Protein AF-A0A8N1S721-F1 (afdb_monomer_lite)

Foldseek 3Di:
DPQQPDDCVVDPDLLAVLQVSLCSVLVAAADADQDPVVVVLLVQQDDAWDDDDLDPDDDFQDPVDPPHDPVDDGDDDDDDDDPLVLLVLLQAWWFGFDKDKDPDCVVPDLLPQDSPDQKWKKWFFKKAQDPVCCVLCVRPAPQWDQAAPPPGPHTDGDRDSHIDHRHIDISVQVNVCVVSPIDTPDTDIMIMGGIDSSSNVVSVSLVVQLVVDPDPVSVVSSSVSSQSNVQQLADDQQPDKDKDKFQAQDDCNHPVVLCPDLQWDDKDAPDPRIIITIGGDQFGWSQGHNIDDWGHAPDRDDPDDDDDHPGGGHRHDDDDDYDDDDQTWTWGWGQDSVPRDTDPDTDTDHDDDDDDDDDDD

Radius of gyration: 24.8 Å; chains: 1; bounding box: 84×54×67 Å

InterPro domains:
  IPR004868 DNA-directed DNA polymerase, family B, mitochondria/virus [PF03175] (76-240)
  IPR043502 DNA/RNA polymerase superfamily [SSF56672] (21-324)

pLDDT: mean 76.93, std 21.41, range [24.16, 97.88]

Organism: NCBI:txid144034

Sequence (361 aa):
MESYNLDPAHYFILPGYTWDAMLKYTNVRFDLLTDIDMVMFVERGIRGGLSQCSNKYARVNNQYESSYDSSQPSSYLMYYDVNNLYGWAMCEPLPYAEFRWVENVEGFDIMSVPSDSDIGYILEVDLEYPRHLHDDHADLPFCPTRERPPGNRNKKLLATLYDKSRYVTYYRNLQQCVRHGLRVTKIYRALQFAQSPWLRAYIELNTERRTRASNEFERNLYKLMNNAVFGKTMENVRNYVDVRLVTRWDGRYGAEALIAKPNFHSRSVFDENLMAIELRKLEVQFNKPIYWHSPRVFAQHIDNRHHIIVAFVLSRVRTHLNDIGLPQVVIIAHYDSTTRKISSRGLMKPLDESPLLDTHR

Secondary structure (DSSP, 8-state):
-TTTT--GGG-SSHHHHHHHHHHHHH---------HHHHHHHHHH--------S-S------TTSTT--TTS----------TTHHHHHHTS-EEEEEEEE-S--TT--GGGS-TT-SEEEEEEEEEE--GGGTTTTTTS-SS-EEEPPTT-SS-EEE--SS-EEEEEEEHHHHHHHHHTT-EEEEEEEEEEEEEE-TTHHHHHHHHHHHHH--SHHHHHHHHHHHHHHHHHHT--GGG-EEEEEES-SSSTTSHHHHHTSTTEEEEEEEETTEEEEEEE-SS-B--S--------------SSS--------PPP---------PPPEEE--EEETTTTEEES---EEE-PPPP------

Structure (mmCIF, N/CA/C/O backbone):
data_AF-A0A8N1S721-F1
#
_entry.id   AF-A0A8N1S721-F1
#
loop_
_atom_site.group_PDB
_atom_site.id
_atom_site.type_symbol
_atom_site.label_atom_id
_atom_site.label_alt_id
_atom_site.label_comp_id
_atom_site.label_asym_id
_atom_site.label_entity_id
_atom_site.label_seq_id
_atom_site.pdbx_PDB_ins_code
_atom_site.Cartn_x
_atom_site.Cartn_y
_atom_site.Cartn_z
_atom_site.occupancy
_atom_site.B_iso_or_equiv
_atom_site.auth_seq_id
_atom_site.auth_comp_id
_atom_site.auth_asym_id
_atom_site.auth_atom_id
_atom_site.pdbx_PDB_model_num
ATOM 1 N N . MET A 1 1 ? -15.510 23.794 7.266 1.00 50.00 1 MET A N 1
ATOM 2 C CA . MET A 1 1 ? -16.755 23.026 7.500 1.00 50.00 1 MET A CA 1
ATOM 3 C C . MET A 1 1 ? -17.581 22.884 6.223 1.00 50.00 1 MET A C 1
ATOM 5 O O . MET A 1 1 ? -18.068 21.795 5.966 1.00 50.00 1 MET A O 1
ATOM 9 N N . GLU A 1 2 ? -17.657 23.908 5.367 1.00 63.00 2 GLU A N 1
ATOM 10 C CA . GLU A 1 2 ? -18.413 23.851 4.096 1.00 63.00 2 GLU A CA 1
ATOM 11 C C . GLU A 1 2 ? -17.847 22.874 3.053 1.00 63.00 2 GLU A C 1
ATOM 13 O O . GLU A 1 2 ? -18.557 22.399 2.174 1.00 63.00 2 GLU A O 1
ATOM 18 N N . SER A 1 3 ? -16.563 22.530 3.145 1.00 71.25 3 SER A N 1
ATOM 19 C CA . SER A 1 3 ? -15.868 21.840 2.062 1.00 71.25 3 SER A CA 1
ATOM 20 C C . SER A 1 3 ? -16.394 20.411 1.800 1.00 71.25 3 SER A C 1
ATOM 22 O O . SER A 1 3 ? -16.387 19.963 0.659 1.00 71.25 3 SER A O 1
ATOM 24 N N . TYR A 1 4 ? -16.864 19.656 2.794 1.00 80.50 4 TYR A N 1
ATOM 25 C CA . TYR A 1 4 ? -17.290 18.255 2.574 1.00 80.50 4 TYR A CA 1
ATOM 26 C C . TYR A 1 4 ? -18.687 17.938 3.114 1.00 80.50 4 TYR A C 1
ATOM 28 O O . TYR A 1 4 ? -19.117 16.786 3.072 1.00 80.50 4 TYR A O 1
ATOM 36 N N . ASN A 1 5 ? -19.412 18.949 3.609 1.00 83.31 5 ASN A N 1
ATOM 37 C CA . ASN A 1 5 ? -20.725 18.787 4.239 1.00 83.31 5 ASN A CA 1
ATOM 38 C C . ASN A 1 5 ? -20.731 17.715 5.347 1.00 83.31 5 ASN A C 1
ATOM 40 O O . ASN A 1 5 ? -21.692 16.956 5.474 1.00 83.31 5 ASN A O 1
ATOM 44 N N . LEU A 1 6 ? -19.636 17.613 6.100 1.00 86.69 6 LEU A N 1
ATOM 45 C CA . LEU A 1 6 ? -19.483 16.763 7.278 1.00 86.69 6 LEU A CA 1
ATOM 46 C C . LEU A 1 6 ? -18.962 17.640 8.411 1.00 86.69 6 LEU A C 1
ATOM 48 O O . LEU A 1 6 ? -18.075 18.465 8.178 1.00 86.69 6 LEU A O 1
ATOM 52 N N . ASP A 1 7 ? -19.499 17.459 9.614 1.00 85.94 7 ASP A N 1
ATOM 53 C CA . ASP A 1 7 ? -19.006 18.158 10.797 1.00 85.94 7 ASP A CA 1
ATOM 54 C C . ASP A 1 7 ? -17.774 17.421 11.359 1.00 85.94 7 ASP A C 1
ATOM 56 O O . ASP A 1 7 ? -17.899 16.275 11.804 1.00 85.94 7 ASP A O 1
ATOM 60 N N . PRO A 1 8 ? -16.576 18.045 11.346 1.00 85.06 8 PRO A N 1
ATOM 61 C CA . PRO A 1 8 ? -15.367 17.447 11.901 1.00 85.06 8 PRO A CA 1
ATOM 62 C C . PRO A 1 8 ? -15.468 17.109 13.395 1.00 85.06 8 PRO A C 1
ATOM 64 O O . PRO A 1 8 ? -14.719 16.249 13.849 1.00 85.06 8 PRO A O 1
ATOM 67 N N . ALA A 1 9 ? -16.375 17.736 14.158 1.00 87.25 9 ALA A N 1
ATOM 68 C CA . ALA A 1 9 ? -16.545 17.482 15.592 1.00 87.25 9 ALA A CA 1
ATOM 69 C C . ALA A 1 9 ? -17.038 16.058 15.909 1.00 87.25 9 ALA A C 1
ATOM 71 O O . ALA A 1 9 ? -16.858 15.579 17.028 1.00 87.25 9 ALA A O 1
ATOM 72 N N . HIS A 1 10 ? -17.604 15.351 14.925 1.00 86.00 10 HIS A N 1
ATOM 73 C CA . HIS A 1 10 ? -17.989 13.944 15.064 1.00 86.00 10 HIS A CA 1
ATOM 74 C C . HIS A 1 10 ? -16.825 12.959 14.895 1.00 86.00 10 HIS A C 1
ATOM 76 O O . HIS A 1 10 ? -17.030 11.753 15.000 1.00 86.00 10 HIS A O 1
ATOM 82 N N . TYR A 1 11 ? -15.609 13.443 14.639 1.00 86.00 11 TYR A N 1
ATOM 83 C CA . TYR A 1 11 ? -14.462 12.595 14.347 1.00 86.00 11 TYR A CA 1
ATOM 84 C C . TYR A 1 11 ? -13.336 12.852 15.337 1.00 86.00 11 TYR A C 1
ATOM 86 O O . TYR A 1 11 ? -12.875 13.975 15.513 1.00 86.00 11 TYR A O 1
ATOM 94 N N . PHE A 1 12 ? -12.814 11.776 15.925 1.00 83.62 12 PHE A N 1
ATOM 95 C CA . PHE A 1 12 ? -11.663 11.859 16.827 1.00 83.62 12 PHE A CA 1
ATOM 96 C C . PHE A 1 12 ? -10.386 12.334 16.121 1.00 83.62 12 PHE A C 1
ATOM 98 O O . PHE A 1 12 ? -9.470 12.841 16.763 1.00 83.62 12 PHE A O 1
ATOM 105 N N . ILE A 1 13 ? -10.297 12.122 14.804 1.00 85.31 13 ILE A N 1
ATOM 106 C CA . ILE A 1 13 ? -9.083 12.307 14.010 1.00 85.31 13 ILE A CA 1
ATOM 107 C C . ILE A 1 13 ? -9.399 12.546 12.525 1.00 85.31 13 ILE A C 1
ATOM 109 O O . ILE A 1 13 ? -10.453 12.168 12.010 1.00 85.31 13 ILE A O 1
ATOM 113 N N . LEU A 1 14 ? -8.400 13.041 11.793 1.00 86.62 14 LEU A N 1
ATOM 114 C CA . LEU A 1 14 ? -8.500 13.294 10.355 1.00 86.62 14 LEU A CA 1
ATOM 115 C C . LEU A 1 14 ? -8.719 12.039 9.475 1.00 86.62 14 LEU A C 1
ATOM 117 O O . LEU A 1 14 ? -9.493 12.143 8.527 1.00 86.62 14 LEU A O 1
ATOM 121 N N . PRO A 1 15 ? -8.091 10.866 9.727 1.00 87.25 15 PRO A N 1
ATOM 122 C CA . PRO A 1 15 ? -8.315 9.670 8.910 1.00 87.25 15 PRO A CA 1
ATOM 123 C C . PRO A 1 15 ? -9.757 9.154 8.878 1.00 87.25 15 PRO A C 1
ATOM 125 O O . PRO A 1 15 ? -10.187 8.684 7.831 1.00 87.25 15 PRO A O 1
ATOM 128 N N . GLY A 1 16 ? -10.498 9.237 9.988 1.00 85.38 16 GLY A N 1
ATOM 129 C CA . GLY A 1 16 ? -11.927 8.904 9.997 1.00 85.38 16 GLY A CA 1
ATOM 130 C C . GLY A 1 16 ? -12.720 9.910 9.166 1.00 85.38 16 GLY A C 1
ATOM 131 O O . GLY A 1 16 ? -13.399 9.540 8.219 1.00 85.38 16 GLY A O 1
ATOM 132 N N . TYR A 1 17 ? -12.506 11.202 9.425 1.00 88.75 17 TYR A N 1
ATOM 133 C CA . TYR A 1 17 ? -13.177 12.281 8.698 1.00 88.75 17 TYR A CA 1
ATOM 134 C C . TYR A 1 17 ? -12.969 12.221 7.175 1.00 88.75 17 TYR A C 1
ATOM 136 O O . TYR A 1 17 ? -13.918 12.345 6.406 1.00 88.75 17 TYR A O 1
ATOM 144 N N . THR A 1 18 ? -11.727 12.028 6.715 1.00 89.81 18 THR A N 1
ATOM 145 C CA . THR A 1 18 ? -11.416 11.975 5.273 1.00 89.81 18 THR A CA 1
ATOM 146 C C . THR A 1 18 ? -11.985 10.727 4.601 1.00 89.81 18 THR A C 1
ATOM 148 O O . THR A 1 18 ? -12.314 10.773 3.420 1.00 89.81 18 THR A O 1
ATOM 151 N N . TRP A 1 19 ? -12.101 9.615 5.332 1.00 88.12 19 TRP A N 1
ATOM 152 C CA . TRP A 1 19 ? -12.676 8.380 4.812 1.00 88.12 19 TRP A CA 1
ATOM 153 C C . TRP A 1 19 ? -14.168 8.560 4.522 1.00 88.12 19 TRP A C 1
ATOM 155 O O . TRP A 1 19 ? -14.619 8.287 3.411 1.00 88.12 19 TRP A O 1
ATOM 165 N N . ASP A 1 20 ? -14.902 9.125 5.475 1.00 88.56 20 ASP A N 1
ATOM 166 C CA . ASP A 1 20 ? -16.332 9.406 5.351 1.00 88.56 20 ASP A CA 1
ATOM 167 C C . ASP A 1 20 ? -16.597 10.493 4.303 1.00 88.56 20 ASP A C 1
ATOM 169 O O . ASP A 1 20 ? -17.520 10.375 3.495 1.00 88.56 20 ASP A O 1
ATOM 173 N N . ALA A 1 21 ? -15.745 11.524 4.250 1.00 91.06 21 ALA A N 1
ATOM 174 C CA . ALA A 1 21 ? -15.796 12.551 3.211 1.00 91.06 21 ALA A CA 1
ATOM 175 C C . ALA A 1 21 ? -15.603 11.949 1.813 1.00 91.06 21 ALA A C 1
ATOM 177 O O . ALA A 1 21 ? -16.335 12.298 0.887 1.00 91.06 21 ALA A O 1
ATOM 178 N N . MET A 1 22 ? -14.647 11.028 1.669 1.00 90.81 22 MET A N 1
ATOM 179 C CA . MET A 1 22 ? -14.381 10.321 0.420 1.00 90.81 22 MET A CA 1
ATOM 180 C C . MET A 1 22 ? -15.564 9.444 0.009 1.00 90.81 22 MET A C 1
ATOM 182 O O . MET A 1 22 ? -16.008 9.532 -1.136 1.00 90.81 22 MET A O 1
ATOM 186 N N . LEU A 1 23 ? -16.120 8.656 0.931 1.00 88.25 23 LEU A N 1
ATOM 187 C CA . LEU A 1 23 ? -17.286 7.811 0.663 1.00 88.25 23 LEU A CA 1
ATOM 188 C C . LEU A 1 23 ? -18.503 8.638 0.247 1.00 88.25 23 LEU A C 1
ATOM 190 O O . LEU A 1 23 ? -19.143 8.330 -0.755 1.00 88.25 23 LEU A O 1
ATOM 194 N N . LYS A 1 24 ? -18.786 9.728 0.969 1.00 90.31 24 LYS A N 1
ATOM 195 C CA . LYS A 1 24 ? -19.889 10.644 0.654 1.00 90.31 24 LYS A CA 1
ATOM 196 C C . LYS A 1 24 ? -19.713 11.322 -0.705 1.00 90.31 24 LYS A C 1
ATOM 198 O O . LYS A 1 24 ? -20.691 11.539 -1.413 1.00 90.31 24 LYS A O 1
ATOM 203 N N . TYR A 1 25 ? -18.484 11.693 -1.055 1.00 91.12 25 TYR A N 1
ATOM 204 C CA . TYR A 1 25 ? -18.200 12.384 -2.309 1.00 91.12 25 TYR A CA 1
ATOM 205 C C . TYR A 1 25 ? -18.258 11.445 -3.520 1.00 91.12 25 TYR A C 1
ATOM 207 O O . TYR A 1 25 ? -18.823 11.797 -4.551 1.00 91.12 25 TYR A O 1
ATOM 215 N N . THR A 1 26 ? -17.682 10.250 -3.393 1.00 88.94 26 THR A N 1
ATOM 216 C CA . THR A 1 26 ? -17.570 9.281 -4.495 1.00 88.94 26 THR A CA 1
ATOM 217 C C . THR A 1 26 ? -18.807 8.398 -4.645 1.00 88.94 26 THR A C 1
ATOM 219 O O . THR A 1 26 ? -19.033 7.859 -5.724 1.00 88.94 26 THR A O 1
ATOM 222 N N . ASN A 1 27 ? -19.606 8.237 -3.582 1.00 88.94 27 ASN A N 1
ATOM 223 C CA . ASN A 1 27 ? -20.721 7.285 -3.491 1.00 88.94 27 ASN A CA 1
ATOM 224 C C . ASN A 1 27 ? -20.332 5.838 -3.843 1.00 88.94 27 ASN A C 1
ATOM 226 O O . ASN A 1 27 ? -21.188 5.029 -4.211 1.00 88.94 27 ASN A O 1
ATOM 230 N N . VAL A 1 28 ? -19.043 5.505 -3.730 1.00 85.00 28 VAL A N 1
ATOM 231 C CA . VAL A 1 28 ? -18.547 4.159 -4.003 1.00 85.00 28 VAL A CA 1
ATOM 232 C C . VAL A 1 28 ? -19.125 3.175 -2.987 1.00 85.00 28 VAL A C 1
ATOM 234 O O . VAL A 1 28 ? -19.240 3.470 -1.794 1.00 85.00 28 VAL A O 1
ATOM 237 N N . ARG A 1 29 ? -19.489 1.985 -3.466 1.00 84.81 29 ARG A N 1
ATOM 238 C CA . ARG A 1 29 ? -19.890 0.854 -2.627 1.00 84.81 29 ARG A CA 1
ATOM 239 C C . ARG A 1 29 ? -18.820 -0.218 -2.705 1.00 84.81 29 ARG A C 1
ATOM 241 O O . ARG A 1 29 ? -18.272 -0.473 -3.772 1.00 84.81 29 ARG A O 1
ATOM 248 N N . PHE A 1 30 ? -18.521 -0.801 -1.556 1.00 82.50 30 PHE A N 1
ATOM 249 C CA . PHE A 1 30 ? -17.397 -1.699 -1.370 1.00 82.50 30 PHE A CA 1
ATOM 250 C C . PHE A 1 30 ? -17.876 -3.081 -0.953 1.00 82.50 30 PHE A C 1
ATOM 252 O O . PHE A 1 30 ? -18.599 -3.192 0.040 1.00 82.50 30 PHE A O 1
ATOM 259 N N . ASP A 1 31 ? -17.392 -4.110 -1.644 1.00 82.56 31 ASP A N 1
ATOM 260 C CA . ASP A 1 31 ? -17.472 -5.475 -1.136 1.00 82.56 31 ASP A CA 1
ATOM 261 C C . ASP A 1 31 ? -16.298 -5.744 -0.198 1.00 82.56 31 ASP A C 1
ATOM 263 O O . ASP A 1 31 ? -15.171 -5.287 -0.407 1.00 82.56 31 ASP A O 1
ATOM 267 N N . LEU A 1 32 ? -16.552 -6.528 0.843 1.00 81.31 32 LEU A N 1
ATOM 268 C CA . LEU A 1 32 ? -15.499 -7.021 1.718 1.00 81.31 32 LEU A CA 1
ATOM 269 C C . LEU A 1 32 ? -15.010 -8.391 1.252 1.00 81.31 32 LEU A C 1
ATOM 271 O O . LEU A 1 32 ? -15.766 -9.189 0.703 1.00 81.31 32 LEU A O 1
ATOM 275 N N . LEU A 1 33 ? -13.742 -8.688 1.541 1.00 81.25 33 LEU A N 1
ATOM 276 C CA . LEU A 1 33 ? -13.218 -10.044 1.410 1.00 81.25 33 LEU A CA 1
ATOM 277 C C . LEU A 1 33 ? -13.901 -10.937 2.453 1.00 81.25 33 LEU A C 1
ATOM 279 O O . LEU A 1 33 ? -13.713 -10.748 3.655 1.00 81.25 33 LEU A O 1
ATOM 283 N N . THR A 1 34 ? -14.693 -11.900 1.990 1.00 81.94 34 THR A N 1
ATOM 284 C CA . THR A 1 34 ? -15.466 -12.811 2.849 1.00 81.94 34 THR A CA 1
ATOM 285 C C . THR A 1 34 ? -14.721 -14.108 3.179 1.00 81.94 34 THR A C 1
ATOM 287 O O . THR A 1 34 ? -15.093 -14.805 4.121 1.00 81.94 34 THR A O 1
ATOM 290 N N . ASP A 1 35 ? -13.643 -14.406 2.450 1.00 85.88 35 ASP A N 1
ATOM 291 C CA . ASP A 1 35 ? -12.784 -15.580 2.619 1.00 85.88 35 ASP A CA 1
ATOM 292 C C . ASP A 1 35 ? -11.449 -15.197 3.289 1.00 85.88 35 ASP A C 1
ATOM 294 O O . ASP A 1 35 ? -10.733 -14.287 2.852 1.00 85.88 35 ASP A O 1
ATOM 298 N N . ILE A 1 36 ? -11.086 -15.922 4.351 1.00 85.94 36 ILE A N 1
ATOM 299 C CA . ILE A 1 36 ? -9.831 -15.718 5.078 1.00 85.94 36 ILE A CA 1
ATOM 300 C C . ILE A 1 36 ? -8.602 -15.981 4.203 1.00 85.94 36 ILE A C 1
ATOM 302 O O . ILE A 1 36 ? -7.587 -15.297 4.364 1.00 85.94 36 ILE A O 1
ATOM 306 N N . ASP A 1 37 ? -8.684 -16.918 3.258 1.00 90.31 37 ASP A N 1
ATOM 307 C CA . ASP A 1 37 ? -7.580 -17.216 2.354 1.00 90.31 37 ASP A CA 1
ATOM 308 C C . ASP A 1 37 ? -7.340 -16.054 1.390 1.00 90.31 37 ASP A C 1
ATOM 310 O O . ASP A 1 37 ? -6.182 -15.732 1.117 1.00 90.31 37 ASP A O 1
ATOM 314 N N . MET A 1 38 ? -8.393 -15.352 0.947 1.00 87.00 38 MET A N 1
ATOM 315 C CA . MET A 1 38 ? -8.256 -14.113 0.170 1.00 87.00 38 MET A CA 1
ATOM 316 C C . MET A 1 38 ? -7.590 -13.010 0.995 1.00 87.00 38 MET A C 1
ATOM 318 O O . MET A 1 38 ? -6.661 -12.359 0.514 1.00 87.00 38 MET A O 1
ATOM 322 N N . VAL A 1 39 ? -8.001 -12.829 2.256 1.00 84.62 39 VAL A N 1
ATOM 323 C CA . VAL A 1 39 ? -7.384 -11.844 3.161 1.00 84.62 39 VAL A CA 1
ATOM 324 C C . VAL A 1 39 ? -5.893 -12.138 3.336 1.00 84.62 39 VAL A C 1
ATOM 326 O O . VAL A 1 39 ? -5.055 -11.264 3.107 1.00 84.62 39 VAL A O 1
ATOM 329 N N . MET A 1 40 ? -5.534 -13.377 3.688 1.00 86.69 40 MET A N 1
ATOM 330 C CA . MET A 1 40 ? -4.133 -13.773 3.856 1.00 86.69 40 MET A CA 1
ATOM 331 C C . MET A 1 40 ? -3.342 -13.657 2.548 1.00 86.69 40 MET A C 1
ATOM 333 O O . MET A 1 40 ? -2.164 -13.288 2.565 1.00 86.69 40 MET A O 1
ATOM 337 N N . PHE A 1 41 ? -3.974 -13.956 1.414 1.00 88.62 41 PHE A N 1
ATOM 338 C CA . PHE A 1 41 ? -3.377 -13.844 0.092 1.00 88.62 41 PHE A CA 1
ATOM 339 C C . PHE A 1 41 ? -3.014 -12.401 -0.263 1.00 88.62 41 PHE A C 1
ATOM 341 O O . PHE A 1 41 ? -1.861 -12.137 -0.620 1.00 88.62 41 PHE A O 1
ATOM 348 N N . VAL A 1 42 ? -3.961 -11.474 -0.092 1.00 85.44 42 VAL A N 1
ATOM 349 C CA . VAL A 1 42 ? -3.759 -10.037 -0.308 1.00 85.44 42 VAL A CA 1
ATOM 350 C C . VAL A 1 42 ? -2.693 -9.505 0.651 1.00 85.44 42 VAL A C 1
ATOM 352 O O . VAL A 1 42 ? -1.715 -8.897 0.216 1.00 85.44 42 VAL A O 1
ATOM 355 N N . GLU A 1 43 ? -2.784 -9.813 1.948 1.00 83.69 43 GLU A N 1
ATOM 356 C CA . GLU A 1 43 ? -1.804 -9.358 2.943 1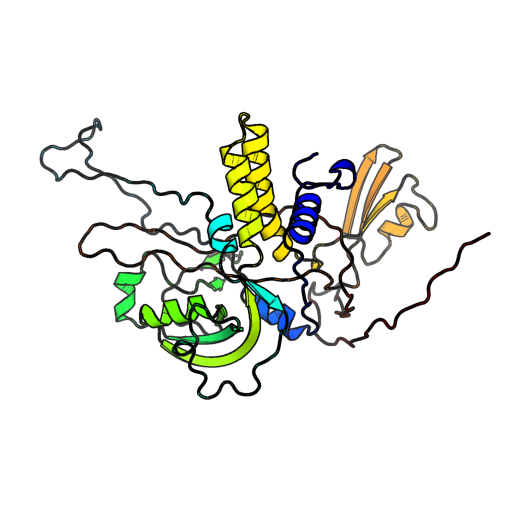.00 83.69 43 GLU A CA 1
ATOM 357 C C . GLU A 1 43 ? -0.383 -9.857 2.673 1.00 83.69 43 GLU A C 1
ATOM 359 O O . GLU A 1 43 ? 0.591 -9.126 2.884 1.00 83.69 43 GLU A O 1
ATOM 364 N N . ARG A 1 44 ? -0.239 -11.094 2.181 1.00 86.12 44 ARG A N 1
ATOM 365 C CA . ARG A 1 44 ? 1.068 -11.668 1.838 1.00 86.12 44 ARG A CA 1
ATOM 366 C C . ARG A 1 44 ? 1.747 -10.906 0.715 1.00 86.12 44 ARG A C 1
ATOM 368 O O . ARG A 1 44 ? 2.974 -10.964 0.625 1.00 86.12 44 ARG A O 1
ATOM 375 N N . GLY A 1 45 ? 1.008 -10.204 -0.129 1.00 83.00 45 GLY A N 1
ATOM 376 C CA . GLY A 1 45 ? 1.582 -9.422 -1.206 1.00 83.00 45 GLY A CA 1
ATOM 377 C C . GLY A 1 45 ? 1.754 -7.931 -0.902 1.00 83.00 45 GLY A C 1
ATOM 378 O O . GLY A 1 45 ? 2.573 -7.288 -1.551 1.00 83.00 45 GLY A O 1
ATOM 379 N N . ILE A 1 46 ? 1.145 -7.405 0.168 1.00 80.25 46 ILE A N 1
ATOM 380 C CA . ILE A 1 46 ? 1.405 -6.035 0.639 1.00 80.25 46 ILE A CA 1
ATOM 381 C C . ILE A 1 46 ? 2.909 -5.835 0.896 1.00 80.25 46 ILE A C 1
ATOM 383 O O . ILE A 1 46 ? 3.556 -6.577 1.650 1.00 80.25 46 ILE A O 1
ATOM 387 N N . ARG A 1 47 ? 3.488 -4.803 0.278 1.00 78.94 47 ARG A N 1
ATOM 388 C CA . ARG A 1 47 ? 4.872 -4.360 0.496 1.00 78.94 47 ARG A CA 1
ATOM 389 C C . ARG A 1 47 ? 4.880 -2.930 1.026 1.00 78.94 47 ARG A C 1
ATOM 391 O O . ARG A 1 47 ? 3.900 -2.208 0.904 1.00 78.94 47 ARG A O 1
ATOM 398 N N . GLY A 1 48 ? 5.969 -2.587 1.710 1.00 69.62 48 GLY A N 1
ATOM 399 C CA . GLY A 1 48 ? 6.274 -1.207 2.073 1.00 69.62 48 GLY A CA 1
ATOM 400 C C . GLY A 1 48 ? 7.151 -0.564 1.005 1.00 69.62 48 GLY A C 1
ATOM 401 O O . GLY A 1 48 ? 7.472 -1.201 0.010 1.00 69.62 48 GLY A O 1
ATOM 402 N N . GLY A 1 49 ? 7.584 0.669 1.248 1.00 71.50 49 GLY A N 1
ATOM 403 C CA . GLY A 1 49 ? 8.327 1.443 0.268 1.00 71.50 49 GLY A CA 1
ATOM 404 C C . GLY A 1 49 ? 9.742 0.935 0.157 1.00 71.50 49 GLY A C 1
ATOM 405 O O . GLY A 1 49 ? 10.347 0.526 1.153 1.00 71.50 49 GLY A O 1
ATOM 406 N N . LEU A 1 50 ? 10.260 0.960 -1.060 1.00 75.19 50 LEU A N 1
ATOM 407 C CA . LEU A 1 50 ? 11.632 0.584 -1.321 1.00 75.19 50 LEU A CA 1
ATOM 408 C C . LEU A 1 50 ? 12.517 1.786 -1.041 1.00 75.19 50 LEU A C 1
ATOM 410 O O . LEU A 1 50 ? 12.401 2.829 -1.671 1.00 75.19 50 LEU A O 1
ATOM 414 N N . SER A 1 51 ? 13.404 1.604 -0.075 1.00 76.06 51 SER A N 1
ATOM 415 C CA . SER A 1 51 ? 14.503 2.514 0.191 1.00 76.06 51 SER A CA 1
ATOM 416 C C . SER A 1 51 ? 15.775 1.766 -0.170 1.00 76.06 51 SER A C 1
ATOM 418 O O . SER A 1 51 ? 16.202 0.885 0.579 1.00 76.06 51 SER A O 1
ATOM 420 N N . GLN A 1 52 ? 16.352 2.094 -1.322 1.00 73.88 52 GLN A N 1
ATOM 421 C CA . GLN A 1 52 ? 17.568 1.474 -1.834 1.00 73.88 52 GLN A CA 1
ATOM 422 C C . GLN A 1 52 ? 18.647 2.538 -2.030 1.00 73.88 52 GLN A C 1
ATOM 424 O O . GLN A 1 52 ? 18.373 3.644 -2.483 1.00 73.88 52 GLN A O 1
ATOM 429 N N . CYS A 1 53 ? 19.874 2.196 -1.647 1.00 75.88 53 CYS A N 1
ATOM 430 C CA . CYS A 1 53 ? 21.065 2.997 -1.893 1.00 75.88 53 CYS A CA 1
ATOM 431 C C . CYS A 1 53 ? 21.992 2.143 -2.755 1.00 75.88 53 CYS A C 1
ATOM 433 O O . CYS A 1 53 ? 22.622 1.215 -2.244 1.00 75.88 53 CYS A O 1
ATOM 435 N N . SER A 1 54 ? 21.995 2.411 -4.061 1.00 74.00 54 SER A N 1
ATOM 436 C CA . SER A 1 54 ? 22.740 1.616 -5.045 1.00 74.00 54 SER A CA 1
ATOM 437 C C . SER A 1 54 ? 24.216 2.019 -5.081 1.00 74.00 54 SER A C 1
ATOM 439 O O . SER A 1 54 ? 25.088 1.157 -5.078 1.00 74.00 54 SER A O 1
ATOM 441 N N . ASN A 1 55 ? 24.502 3.320 -4.947 1.00 74.25 55 ASN A N 1
ATOM 442 C CA . ASN A 1 55 ? 25.853 3.853 -4.765 1.00 74.25 55 ASN A CA 1
ATOM 443 C C . ASN A 1 55 ? 25.998 4.535 -3.401 1.00 74.25 55 ASN A C 1
ATOM 445 O O . ASN A 1 55 ? 25.250 5.451 -3.068 1.00 74.25 55 ASN A O 1
ATOM 449 N N . LYS A 1 56 ? 26.987 4.098 -2.607 1.00 72.38 56 LYS A N 1
ATOM 450 C CA . LYS A 1 56 ? 27.235 4.625 -1.250 1.00 72.38 56 LYS A CA 1
ATOM 451 C C . LYS A 1 56 ? 27.862 6.017 -1.242 1.00 72.38 56 LYS A C 1
ATOM 453 O O . LYS A 1 56 ? 27.751 6.728 -0.249 1.00 72.38 56 LYS A O 1
ATOM 458 N N . TYR A 1 57 ? 28.558 6.373 -2.315 1.00 80.06 57 TYR A N 1
ATOM 459 C CA . TYR A 1 57 ? 29.231 7.652 -2.456 1.00 80.06 57 TYR A CA 1
ATOM 460 C C . TYR A 1 57 ? 29.263 8.048 -3.927 1.00 80.06 57 TYR A C 1
ATOM 462 O O . TYR A 1 57 ? 29.626 7.240 -4.779 1.00 80.06 57 TYR A O 1
ATOM 470 N N . ALA A 1 58 ? 28.894 9.292 -4.203 1.00 80.12 58 ALA A N 1
ATOM 471 C CA . ALA A 1 58 ? 29.053 9.919 -5.501 1.00 80.12 58 ALA A CA 1
ATOM 472 C C . ALA A 1 58 ? 29.674 11.297 -5.276 1.00 80.12 58 ALA A C 1
ATOM 474 O O . ALA A 1 58 ? 29.219 12.056 -4.419 1.00 80.12 58 ALA A O 1
ATOM 475 N N . ARG A 1 59 ? 30.719 11.607 -6.041 1.00 82.12 59 ARG A N 1
ATOM 476 C CA . ARG A 1 59 ? 31.352 12.923 -6.076 1.00 82.12 59 ARG A CA 1
ATOM 477 C C . ARG A 1 59 ? 31.213 13.466 -7.482 1.00 82.12 59 ARG A C 1
ATOM 479 O O . ARG A 1 59 ? 31.431 12.730 -8.439 1.00 82.12 59 ARG A O 1
ATOM 486 N N . VAL A 1 60 ? 30.868 14.740 -7.586 1.00 84.06 60 VAL A N 1
ATOM 487 C CA . VAL A 1 60 ? 30.712 15.415 -8.870 1.00 84.06 60 VAL A CA 1
ATOM 488 C C . VAL A 1 60 ? 31.725 16.533 -9.028 1.00 84.06 60 VAL A C 1
ATOM 490 O O . VAL A 1 60 ? 32.100 17.192 -8.060 1.00 84.06 60 VAL A O 1
ATOM 493 N N . ASN A 1 61 ? 32.177 16.711 -10.262 1.00 88.69 61 ASN A N 1
ATOM 494 C CA . ASN A 1 61 ? 33.064 17.778 -10.685 1.00 88.69 61 ASN A CA 1
ATOM 495 C C . ASN A 1 61 ? 32.216 18.952 -11.182 1.00 88.69 61 ASN A C 1
ATOM 497 O O . ASN A 1 61 ? 31.931 19.069 -12.370 1.00 88.69 61 ASN A O 1
ATOM 501 N N . ASN A 1 62 ? 31.740 19.777 -10.255 1.00 86.19 62 ASN A N 1
ATOM 502 C CA . ASN A 1 62 ? 30.861 20.898 -10.563 1.00 86.19 62 ASN A CA 1
ATOM 503 C C . ASN A 1 62 ? 31.649 22.212 -10.507 1.00 86.19 62 ASN A C 1
ATOM 505 O O . ASN A 1 62 ? 32.267 22.506 -9.491 1.00 86.19 62 ASN A O 1
ATOM 509 N N . GLN A 1 63 ? 31.576 23.020 -11.566 1.00 87.19 63 GLN A N 1
ATOM 510 C CA . GLN A 1 63 ? 32.273 24.309 -11.694 1.00 87.19 63 GLN A CA 1
ATOM 511 C C . GLN A 1 63 ? 31.951 25.336 -10.596 1.00 87.19 63 GLN A C 1
ATOM 513 O O . GLN A 1 63 ? 32.694 26.296 -10.417 1.00 87.19 63 GLN A O 1
ATOM 518 N N . TYR A 1 64 ? 30.841 25.156 -9.877 1.00 86.00 64 TYR A N 1
ATOM 519 C CA . TYR A 1 64 ? 30.440 26.030 -8.772 1.00 86.00 64 TYR A CA 1
ATOM 520 C C . TYR A 1 64 ? 31.017 25.603 -7.411 1.00 86.00 64 TYR A C 1
ATOM 522 O O . TYR A 1 64 ? 30.804 26.296 -6.420 1.00 86.00 64 TYR A O 1
ATOM 530 N N . GLU A 1 65 ? 31.738 24.480 -7.347 1.00 85.38 65 GLU A N 1
ATOM 531 C CA . GLU A 1 65 ? 32.331 23.947 -6.119 1.00 85.38 65 GLU A CA 1
ATOM 532 C C . GLU A 1 65 ? 33.823 24.278 -6.020 1.00 85.38 65 GLU A C 1
ATOM 534 O O . GLU A 1 65 ? 34.559 24.240 -7.005 1.00 85.38 65 GLU A O 1
ATOM 539 N N . SER A 1 66 ? 34.312 24.516 -4.800 1.00 84.88 66 SER A N 1
ATOM 540 C CA . SER A 1 66 ? 35.726 24.846 -4.544 1.00 84.88 66 SER A CA 1
ATOM 541 C C . SER A 1 66 ? 36.706 23.731 -4.924 1.00 84.88 66 SER A C 1
ATOM 543 O O . SER A 1 66 ? 37.897 23.979 -5.083 1.00 84.88 66 SER A O 1
ATOM 545 N N . SER A 1 67 ? 36.208 22.501 -5.071 1.00 86.88 67 SER A N 1
ATOM 546 C CA . SER A 1 67 ? 36.996 21.324 -5.446 1.00 86.88 67 SER A CA 1
ATOM 547 C C . SER A 1 67 ? 36.945 20.982 -6.942 1.00 86.88 67 SER A C 1
ATOM 549 O O . SER A 1 67 ? 37.311 19.865 -7.309 1.00 86.88 67 SER A O 1
ATOM 551 N N . TYR A 1 68 ? 36.469 21.915 -7.778 1.00 89.62 68 TYR A N 1
ATOM 552 C CA . TYR A 1 68 ? 36.402 21.770 -9.232 1.00 89.62 68 TYR A CA 1
ATOM 553 C C . TYR A 1 68 ? 37.784 21.587 -9.862 1.00 89.62 68 TYR A C 1
ATOM 555 O O . TYR A 1 68 ? 38.729 22.320 -9.568 1.00 89.62 68 TYR A O 1
ATOM 563 N N . ASP A 1 69 ? 37.866 20.637 -10.784 1.00 90.31 69 ASP A N 1
ATOM 564 C CA . ASP A 1 69 ? 39.042 20.360 -11.591 1.00 90.31 69 ASP A CA 1
ATOM 565 C C . ASP A 1 69 ? 38.706 20.576 -13.071 1.00 90.31 69 ASP A C 1
ATOM 567 O O . ASP A 1 69 ? 37.968 19.798 -13.679 1.00 90.31 69 ASP A O 1
ATOM 571 N N . SER A 1 70 ? 39.278 21.629 -13.663 1.00 89.88 70 SER A N 1
ATOM 572 C CA . SER A 1 70 ? 39.085 21.969 -15.079 1.00 89.88 70 SER A CA 1
ATOM 573 C C . SER A 1 70 ? 39.624 20.920 -16.058 1.00 89.88 70 SER A C 1
ATOM 575 O O . SER A 1 70 ? 39.297 20.977 -17.241 1.00 89.88 70 SER A O 1
ATOM 577 N N . SER A 1 71 ? 40.454 19.979 -15.591 1.00 92.12 71 SER A N 1
ATOM 578 C CA . SER A 1 71 ? 40.970 18.882 -16.417 1.00 92.12 71 SER A CA 1
ATOM 579 C C . SER A 1 71 ? 39.996 17.705 -16.542 1.00 92.12 71 SER A C 1
ATOM 581 O O . SER A 1 71 ? 40.183 16.845 -17.403 1.00 92.12 71 SER A O 1
ATOM 583 N N . GLN A 1 72 ? 38.944 17.666 -15.718 1.00 88.31 72 GLN A N 1
ATOM 584 C CA . GLN A 1 72 ? 37.943 16.602 -15.719 1.00 88.31 72 GLN A CA 1
ATOM 585 C C . GLN A 1 72 ? 36.604 17.073 -16.299 1.00 88.31 72 GLN A C 1
ATOM 587 O O . GLN A 1 72 ? 36.256 18.248 -16.189 1.00 88.31 72 GLN A O 1
ATOM 592 N N . PRO A 1 73 ? 35.809 16.168 -16.901 1.00 87.81 73 PRO A N 1
ATOM 593 C CA . PRO A 1 73 ? 34.488 16.520 -17.404 1.00 87.81 73 PRO A CA 1
ATOM 594 C C . PRO A 1 73 ? 33.576 16.995 -16.267 1.00 87.81 73 PRO A C 1
ATOM 596 O O . PRO A 1 73 ? 33.578 16.426 -15.170 1.00 87.81 73 PRO A O 1
ATOM 599 N N . SER A 1 74 ? 32.777 18.027 -16.534 1.00 86.81 74 SER A N 1
ATOM 600 C CA . SER A 1 74 ? 31.801 18.525 -15.567 1.00 86.81 74 SER A CA 1
ATOM 601 C C . SER A 1 74 ? 30.724 17.480 -15.291 1.00 86.81 74 SER A C 1
ATOM 603 O O . SER A 1 74 ? 30.219 16.821 -16.201 1.00 86.81 74 SER A O 1
ATOM 605 N N . SER A 1 75 ? 30.343 17.340 -14.027 1.00 81.31 75 SER A N 1
ATOM 606 C CA . SER A 1 75 ? 29.261 16.459 -13.592 1.00 81.31 75 SER A CA 1
ATOM 607 C C . SER A 1 75 ? 28.419 17.127 -12.511 1.00 81.31 75 SER A C 1
ATOM 609 O O . SER A 1 75 ? 28.877 18.022 -11.801 1.00 81.31 75 SER A O 1
ATOM 611 N N . TYR A 1 76 ? 27.165 16.691 -12.402 1.00 79.94 76 TYR A N 1
ATOM 612 C CA . TYR A 1 76 ? 26.161 17.270 -11.513 1.00 79.94 76 TYR A CA 1
ATOM 613 C C . TYR A 1 76 ? 25.375 16.158 -10.822 1.00 79.94 76 TYR A C 1
ATOM 615 O O . TYR A 1 76 ? 25.131 15.105 -11.412 1.00 79.94 76 TYR A O 1
ATOM 623 N N . LEU A 1 77 ? 24.972 16.396 -9.573 1.00 78.75 77 LEU A N 1
ATOM 624 C CA . LEU A 1 77 ? 23.993 15.561 -8.881 1.00 78.75 77 LEU A CA 1
ATOM 625 C C . LEU A 1 77 ? 22.624 16.210 -9.024 1.00 78.75 77 LEU A C 1
ATOM 627 O O . LEU A 1 77 ? 22.469 17.397 -8.742 1.00 78.75 77 LEU A O 1
ATOM 631 N N . MET A 1 78 ? 21.640 15.419 -9.439 1.00 73.38 78 MET A N 1
ATOM 632 C CA . MET A 1 78 ? 20.257 15.857 -9.551 1.00 73.38 78 MET A CA 1
ATOM 633 C C . MET A 1 78 ? 19.397 15.086 -8.557 1.00 73.38 78 MET A C 1
ATOM 635 O O . MET A 1 78 ? 19.512 13.865 -8.442 1.00 73.38 78 MET A O 1
ATOM 639 N N . TYR A 1 79 ? 18.533 15.806 -7.849 1.00 71.81 79 TYR A N 1
ATOM 640 C CA . TYR A 1 79 ? 17.536 15.223 -6.963 1.00 71.81 79 TYR A CA 1
ATOM 641 C C . TYR A 1 79 ? 16.157 15.353 -7.604 1.00 71.81 79 TYR A C 1
ATOM 643 O O . TYR A 1 79 ? 15.724 16.456 -7.936 1.00 71.81 79 TYR A O 1
ATOM 651 N N . TYR A 1 80 ? 15.474 14.222 -7.761 1.00 69.19 80 TYR A N 1
ATOM 652 C CA . TYR A 1 80 ? 14.102 14.165 -8.243 1.00 69.19 80 TYR A CA 1
ATOM 653 C C . TYR A 1 80 ? 13.186 13.736 -7.099 1.00 69.19 80 TYR A C 1
ATOM 655 O O . TYR A 1 80 ? 13.427 12.712 -6.460 1.00 69.19 80 TYR A O 1
ATOM 663 N N . ASP A 1 81 ? 12.124 14.507 -6.870 1.00 70.12 81 ASP A N 1
ATOM 664 C CA . ASP A 1 81 ? 11.039 14.153 -5.957 1.00 70.12 81 ASP A CA 1
ATOM 665 C C . ASP A 1 81 ? 9.709 14.212 -6.706 1.00 70.12 81 ASP A C 1
ATOM 667 O O . ASP A 1 81 ? 9.426 15.148 -7.459 1.00 70.12 81 ASP A O 1
ATOM 671 N N . VAL A 1 82 ? 8.896 13.178 -6.522 1.00 67.69 82 VAL A N 1
ATOM 672 C CA . VAL A 1 82 ? 7.624 13.040 -7.219 1.00 67.69 82 VAL A CA 1
ATOM 673 C C . VAL A 1 82 ? 6.543 13.718 -6.399 1.00 67.69 82 VAL A C 1
ATOM 675 O O . VAL A 1 82 ? 6.137 13.261 -5.327 1.00 67.69 82 VAL A O 1
ATOM 678 N N . ASN A 1 83 ? 5.998 14.786 -6.967 1.00 68.94 83 ASN A N 1
ATOM 679 C CA . ASN A 1 83 ? 4.893 15.511 -6.368 1.00 68.94 83 ASN A CA 1
ATOM 680 C C . ASN A 1 83 ? 3.649 14.622 -6.241 1.00 68.94 83 ASN A C 1
ATOM 682 O O . ASN A 1 83 ? 3.087 14.169 -7.232 1.00 68.94 83 ASN A O 1
ATOM 686 N N . ASN A 1 84 ? 3.177 14.436 -5.005 1.00 70.56 84 ASN A N 1
ATOM 687 C CA . ASN A 1 84 ? 1.922 13.742 -4.695 1.00 70.56 84 ASN A CA 1
ATOM 688 C C . ASN A 1 84 ? 1.836 12.307 -5.256 1.00 70.56 84 ASN A C 1
ATOM 690 O O . ASN A 1 84 ? 0.795 11.900 -5.768 1.00 70.56 84 ASN A O 1
ATOM 694 N N . LEU A 1 85 ? 2.912 11.527 -5.109 1.00 70.25 85 LEU A N 1
ATOM 695 C CA . LEU A 1 85 ? 2.976 10.129 -5.549 1.00 70.25 85 LEU A CA 1
ATOM 696 C C . LEU A 1 85 ? 1.742 9.297 -5.153 1.00 70.25 85 LEU A C 1
ATOM 698 O O . LEU A 1 85 ? 1.143 8.637 -5.999 1.00 70.25 85 LEU A O 1
ATOM 702 N N . TYR A 1 86 ? 1.343 9.337 -3.876 1.00 69.38 86 TYR A N 1
ATOM 703 C CA . TYR A 1 86 ? 0.171 8.590 -3.408 1.00 69.38 86 TYR A CA 1
ATOM 704 C C . TYR A 1 86 ? -1.102 9.045 -4.116 1.00 69.38 86 TYR A C 1
ATOM 706 O O . TYR A 1 86 ? -1.891 8.203 -4.525 1.00 69.38 86 TYR A O 1
ATOM 714 N N . GLY A 1 87 ? -1.289 10.357 -4.290 1.00 75.12 87 GLY A N 1
ATOM 715 C CA . GLY A 1 87 ? -2.426 10.902 -5.026 1.00 75.12 87 GLY A CA 1
ATOM 716 C C . GLY A 1 87 ? -2.483 10.382 -6.456 1.00 75.12 87 GLY A C 1
ATOM 717 O O . GLY A 1 87 ? -3.521 9.883 -6.868 1.00 75.12 87 GLY A O 1
ATOM 718 N N . TRP A 1 88 ? -1.359 10.418 -7.174 1.00 78.69 88 TRP A N 1
ATOM 719 C CA . TRP A 1 88 ? -1.284 9.901 -8.540 1.00 78.69 88 TRP A CA 1
ATOM 720 C C . TRP A 1 88 ? -1.629 8.401 -8.603 1.00 78.69 88 TRP A C 1
ATOM 722 O O . TRP A 1 88 ? -2.492 8.005 -9.380 1.00 78.69 88 TRP A O 1
ATOM 732 N N . ALA A 1 89 ? -1.043 7.578 -7.725 1.00 77.88 89 ALA A N 1
ATOM 733 C CA . ALA A 1 89 ? -1.320 6.138 -7.690 1.00 77.88 89 ALA A CA 1
ATOM 734 C C . ALA A 1 89 ? -2.771 5.818 -7.287 1.00 77.88 89 ALA A C 1
ATOM 736 O O . ALA A 1 89 ? -3.347 4.842 -7.754 1.00 77.88 89 ALA A O 1
ATOM 737 N N . MET A 1 90 ? -3.381 6.646 -6.437 1.00 80.44 90 MET A N 1
ATOM 738 C CA . MET A 1 90 ? -4.788 6.523 -6.050 1.00 80.44 90 MET A CA 1
ATOM 739 C C . MET A 1 90 ? -5.761 6.952 -7.156 1.00 80.44 90 MET A C 1
ATOM 741 O O . MET A 1 90 ? -6.937 6.615 -7.079 1.00 80.44 90 MET A O 1
ATOM 745 N N . CYS A 1 91 ? -5.302 7.669 -8.184 1.00 85.12 91 CYS A N 1
ATOM 746 C CA . CYS A 1 91 ? -6.118 8.000 -9.352 1.00 85.12 91 CYS A CA 1
ATOM 747 C C . CYS A 1 91 ? -6.188 6.858 -10.379 1.00 85.12 91 CYS A C 1
ATOM 749 O O . CYS A 1 91 ? -6.971 6.946 -11.329 1.00 85.12 91 CYS A O 1
ATOM 751 N N . GLU A 1 92 ? -5.376 5.812 -10.231 1.00 84.06 92 GLU A N 1
ATOM 752 C CA . GLU A 1 92 ? -5.450 4.611 -11.063 1.00 84.06 92 GLU A CA 1
ATOM 753 C C . GLU A 1 92 ? -6.680 3.757 -10.707 1.00 84.06 92 GLU A C 1
ATOM 755 O O . GLU A 1 92 ? -7.268 3.934 -9.642 1.00 84.06 92 GLU A O 1
ATOM 760 N N . PRO A 1 93 ? -7.098 2.819 -11.573 1.00 86.06 93 PRO A N 1
ATOM 761 C CA . PRO A 1 93 ? -8.116 1.840 -11.219 1.00 86.06 93 PRO A CA 1
ATOM 762 C C . PRO A 1 93 ? -7.728 1.000 -9.995 1.00 86.06 93 PRO A C 1
ATOM 764 O O . PRO A 1 93 ? -6.677 0.352 -9.967 1.00 86.06 93 PRO A O 1
ATOM 767 N N . LEU A 1 94 ? -8.600 1.010 -8.986 1.00 85.88 94 LEU A N 1
ATOM 768 C CA . LEU A 1 94 ? -8.438 0.304 -7.716 1.00 85.88 94 LEU A CA 1
ATOM 769 C C . LEU A 1 94 ? -9.562 -0.729 -7.538 1.00 85.88 94 LEU A C 1
ATOM 771 O O . LEU A 1 94 ? -10.687 -0.473 -7.977 1.00 85.88 94 LEU A O 1
ATOM 775 N N . PRO A 1 95 ? -9.293 -1.871 -6.876 1.00 89.12 95 PRO A N 1
ATOM 776 C CA . PRO A 1 95 ? -10.319 -2.868 -6.571 1.00 89.12 95 PRO A CA 1
ATOM 777 C C . PRO A 1 95 ? -11.444 -2.267 -5.719 1.00 89.12 95 PRO A C 1
ATOM 779 O O . PRO A 1 95 ? -11.170 -1.435 -4.851 1.00 89.12 95 PRO A O 1
ATOM 782 N N . TYR A 1 96 ? -12.688 -2.695 -5.944 1.00 84.25 96 TYR A N 1
ATOM 783 C CA . TYR A 1 96 ? -13.824 -2.281 -5.106 1.00 84.25 96 TYR A CA 1
ATOM 784 C C . TYR A 1 96 ? -14.896 -3.360 -4.882 1.00 84.25 96 TYR A C 1
ATOM 786 O O . TYR A 1 96 ? -15.608 -3.272 -3.882 1.00 84.25 96 TYR A O 1
ATOM 794 N N . ALA A 1 97 ? -15.018 -4.360 -5.764 1.00 87.94 97 ALA A N 1
ATOM 795 C CA . ALA A 1 97 ? -16.087 -5.361 -5.696 1.00 87.94 97 ALA A CA 1
ATOM 796 C C . ALA A 1 97 ? -15.731 -6.689 -6.393 1.00 87.94 97 ALA A C 1
ATOM 798 O O . ALA A 1 97 ? -14.675 -6.811 -7.021 1.00 87.94 97 ALA A O 1
ATOM 799 N N . GLU A 1 98 ? -16.635 -7.668 -6.301 1.00 93.31 98 GLU A N 1
ATOM 800 C CA . GLU A 1 98 ? -16.630 -8.921 -7.079 1.00 93.31 98 GLU A CA 1
ATOM 801 C C . GLU A 1 98 ? -15.370 -9.788 -6.903 1.00 93.31 98 GLU A C 1
ATOM 803 O O . GLU A 1 98 ? -14.842 -10.380 -7.850 1.00 93.31 98 GLU A O 1
ATOM 808 N N . PHE A 1 99 ? -14.870 -9.874 -5.669 1.00 90.06 99 PHE A N 1
ATOM 809 C CA . PHE A 1 99 ? -13.703 -10.690 -5.338 1.00 90.06 99 PHE A CA 1
ATOM 810 C C . PHE A 1 99 ? -14.000 -12.182 -5.500 1.00 90.06 99 PHE A C 1
ATOM 812 O O . PHE A 1 99 ? -14.821 -12.746 -4.776 1.00 90.06 99 PHE A O 1
ATOM 819 N N . ARG A 1 100 ? -13.297 -12.845 -6.423 1.00 95.31 100 ARG A N 1
ATOM 820 C CA . ARG A 1 100 ? -13.448 -14.287 -6.665 1.00 95.31 100 ARG A CA 1
ATOM 821 C C . ARG A 1 100 ? -12.146 -14.946 -7.091 1.00 95.31 100 ARG A C 1
ATOM 823 O O . ARG A 1 100 ? -11.356 -14.372 -7.843 1.00 95.31 100 ARG A O 1
ATOM 830 N N . TRP A 1 101 ? -11.923 -16.170 -6.625 1.00 96.19 101 TRP A N 1
ATOM 831 C CA . TRP A 1 101 ? -10.831 -16.997 -7.128 1.00 96.19 101 TRP A CA 1
ATOM 832 C C . TRP A 1 101 ? -11.098 -17.382 -8.584 1.00 96.19 101 TRP A C 1
ATOM 834 O O . TRP A 1 101 ? -12.218 -17.735 -8.943 1.00 96.19 101 TRP A O 1
ATOM 844 N N . VAL A 1 102 ? -10.068 -17.309 -9.423 1.00 95.38 102 VAL A N 1
ATOM 845 C CA . VAL A 1 102 ? -10.125 -17.839 -10.788 1.00 95.38 102 VAL A CA 1
ATOM 846 C C . VAL A 1 102 ? -10.033 -19.363 -10.712 1.00 95.38 102 VAL A C 1
ATOM 848 O O . VAL A 1 102 ? -9.063 -19.887 -10.167 1.00 95.38 102 VAL A O 1
ATOM 851 N N . GLU A 1 103 ? -11.037 -20.059 -11.250 1.00 91.44 103 GLU A N 1
ATOM 852 C CA . GLU A 1 103 ? -11.155 -21.523 -11.157 1.00 91.44 103 GLU A CA 1
ATOM 853 C C . GLU A 1 103 ? -10.034 -22.258 -11.897 1.00 91.44 103 GLU A C 1
ATOM 855 O O . GLU A 1 103 ? -9.471 -23.215 -11.368 1.00 91.44 103 GLU A O 1
ATOM 860 N N . ASN A 1 104 ? -9.679 -21.790 -13.098 1.00 90.81 104 ASN A N 1
ATOM 861 C CA . ASN A 1 104 ? -8.596 -22.356 -13.890 1.00 90.81 104 ASN A CA 1
ATOM 862 C C . ASN A 1 104 ? -7.609 -21.269 -14.330 1.00 90.81 104 ASN A C 1
ATOM 864 O O . ASN A 1 104 ? -7.964 -20.347 -15.062 1.00 90.81 104 ASN A O 1
ATOM 868 N N . VAL A 1 105 ? -6.363 -21.392 -13.873 1.00 92.81 105 VAL A N 1
ATOM 869 C CA . VAL A 1 105 ? -5.255 -20.495 -14.237 1.00 92.81 105 VAL A CA 1
ATOM 870 C C . VAL A 1 105 ? -4.340 -21.080 -15.315 1.00 92.81 105 VAL A C 1
ATOM 872 O O . VAL A 1 105 ? -3.397 -20.412 -15.742 1.00 92.81 105 VAL A O 1
ATOM 875 N N . GLU A 1 106 ? -4.584 -22.313 -15.762 1.00 89.06 106 GLU A N 1
ATOM 876 C CA . GLU A 1 106 ? -3.848 -22.909 -16.873 1.00 89.06 106 GLU A CA 1
ATOM 877 C C . GLU A 1 106 ? -4.103 -22.110 -18.154 1.00 89.06 106 GLU A C 1
ATOM 879 O O . GLU A 1 106 ? -5.242 -21.831 -18.521 1.00 89.06 106 GLU A O 1
ATOM 884 N N . GLY A 1 107 ? -3.026 -21.694 -18.823 1.00 82.94 107 GLY A N 1
ATOM 885 C CA . GLY A 1 107 ? -3.118 -20.862 -20.025 1.00 82.94 107 GLY A CA 1
ATOM 886 C C . GLY A 1 107 ? -3.551 -19.414 -19.774 1.00 82.94 107 GLY A C 1
ATOM 887 O O . GLY A 1 107 ? -3.784 -18.692 -20.741 1.00 82.94 107 GLY A O 1
ATOM 888 N N . PHE A 1 108 ? -3.643 -18.963 -18.515 1.00 91.38 108 PHE A N 1
ATOM 889 C CA . PHE A 1 108 ? -3.959 -17.568 -18.213 1.00 91.38 108 PHE A CA 1
ATOM 890 C C . PHE A 1 108 ? -2.855 -16.638 -18.732 1.00 91.38 108 PHE A C 1
ATOM 892 O O . PHE A 1 108 ? -1.767 -16.554 -18.154 1.00 91.38 108 PHE A O 1
ATOM 899 N N . ASP A 1 109 ? -3.148 -15.916 -19.813 1.00 90.56 109 ASP A N 1
ATOM 900 C CA . ASP A 1 109 ? -2.243 -14.914 -20.361 1.00 90.56 109 ASP A CA 1
ATOM 901 C C . ASP A 1 109 ? -2.492 -13.546 -19.725 1.00 90.56 109 ASP A C 1
ATOM 903 O O . ASP A 1 109 ? -3.391 -12.793 -20.104 1.00 90.56 109 ASP A O 1
ATOM 907 N N . ILE A 1 110 ? -1.630 -13.196 -18.776 1.00 90.81 110 ILE A N 1
ATOM 908 C CA . ILE A 1 110 ? -1.635 -11.891 -18.120 1.00 90.81 110 ILE A CA 1
ATOM 909 C C . ILE A 1 110 ? -1.444 -10.717 -19.097 1.00 90.81 110 ILE A C 1
ATOM 911 O O . ILE A 1 110 ? -1.919 -9.611 -18.829 1.00 90.81 110 ILE A O 1
ATOM 915 N N . MET A 1 111 ? -0.747 -10.921 -20.217 1.00 93.44 111 MET A N 1
ATOM 916 C CA . MET A 1 111 ? -0.478 -9.859 -21.189 1.00 93.44 111 MET A CA 1
ATOM 917 C C . MET A 1 111 ? -1.697 -9.535 -22.053 1.00 93.44 111 MET A C 1
ATOM 919 O O . MET A 1 111 ? -1.773 -8.423 -22.575 1.00 93.44 111 MET A O 1
ATOM 923 N N . SER A 1 112 ? -2.668 -10.450 -22.136 1.00 92.88 112 SER A N 1
ATOM 924 C CA . SER A 1 112 ? -3.936 -10.232 -22.839 1.00 92.88 112 SER A CA 1
ATOM 925 C C . SER A 1 112 ? -4.874 -9.253 -22.123 1.00 92.88 112 SER A C 1
ATOM 927 O O . SER A 1 112 ? -5.745 -8.672 -22.765 1.00 92.88 112 SER A O 1
ATOM 929 N N . VAL A 1 113 ? -4.692 -9.036 -20.812 1.00 92.06 113 VAL A N 1
ATOM 930 C CA . VAL A 1 113 ? -5.546 -8.144 -20.013 1.00 92.06 113 VAL A CA 1
ATOM 931 C C . VAL A 1 113 ? -5.262 -6.676 -20.373 1.00 92.06 113 VAL A C 1
ATOM 933 O O . VAL A 1 113 ? -4.150 -6.194 -20.111 1.00 92.06 113 VAL A O 1
ATOM 936 N N . PRO A 1 114 ? -6.242 -5.929 -20.918 1.00 90.88 114 PRO A N 1
ATOM 937 C CA . PRO A 1 114 ? -6.062 -4.523 -21.268 1.00 90.88 114 PRO A CA 1
ATOM 938 C C . PRO A 1 114 ? -5.763 -3.648 -20.049 1.00 90.88 114 PRO A C 1
ATOM 940 O O . PRO A 1 114 ? -6.187 -3.933 -18.927 1.00 90.88 114 PRO A O 1
ATOM 943 N N . SER A 1 115 ? -5.049 -2.542 -20.260 1.00 78.75 115 SER A N 1
ATOM 944 C CA . SER A 1 115 ? -4.737 -1.602 -19.178 1.00 78.75 115 SER A CA 1
ATOM 945 C C . SER A 1 115 ? -5.973 -0.898 -18.619 1.00 78.75 115 SER A C 1
ATOM 947 O O . SER A 1 115 ? -5.969 -0.521 -17.455 1.00 78.75 115 SER A O 1
ATOM 949 N N . ASP A 1 116 ? -7.009 -0.716 -19.425 1.00 84.12 116 ASP A N 1
ATOM 950 C CA . ASP A 1 116 ? -8.284 -0.065 -19.112 1.00 84.12 116 ASP A CA 1
ATOM 951 C C . ASP A 1 116 ? -9.394 -1.055 -18.731 1.00 84.12 116 ASP A C 1
ATOM 953 O O . ASP A 1 116 ? -10.541 -0.657 -18.579 1.00 84.12 116 ASP A O 1
ATOM 957 N N . SER A 1 117 ? -9.055 -2.333 -18.532 1.00 92.88 117 SER A N 1
ATOM 958 C CA . SER A 1 117 ? -10.001 -3.358 -18.094 1.00 92.88 117 SER A CA 1
ATOM 959 C C . SER A 1 117 ? -10.677 -2.983 -16.769 1.00 92.88 117 SER A C 1
ATOM 961 O O . SER A 1 117 ? -9.997 -2.691 -15.779 1.00 92.88 117 SER A O 1
ATOM 963 N N . ASP A 1 118 ? -12.003 -3.115 -16.714 1.00 94.94 118 ASP A N 1
ATOM 964 C CA . ASP A 1 118 ? -12.794 -3.019 -15.476 1.00 94.94 118 ASP A CA 1
ATOM 965 C C . ASP A 1 118 ? -12.562 -4.213 -14.537 1.00 94.94 118 ASP A C 1
ATOM 967 O O . ASP A 1 118 ? -12.979 -4.209 -13.380 1.00 94.94 118 ASP A O 1
ATOM 971 N N . ILE A 1 119 ? -11.853 -5.238 -15.015 1.00 95.00 119 ILE A N 1
ATOM 972 C CA . ILE A 1 119 ? -11.464 -6.418 -14.248 1.00 95.00 119 ILE A CA 1
ATOM 973 C C . ILE A 1 119 ? -9.960 -6.381 -13.981 1.00 95.00 119 ILE A C 1
ATOM 975 O O . ILE A 1 119 ? -9.146 -6.187 -14.890 1.00 95.00 119 ILE A O 1
ATOM 979 N N . GLY A 1 120 ? -9.579 -6.584 -12.723 1.00 91.75 120 GLY A N 1
ATOM 980 C CA . GLY A 1 120 ? -8.194 -6.707 -12.291 1.00 91.75 120 GLY A CA 1
ATOM 981 C C . GLY A 1 120 ? -7.899 -8.041 -11.617 1.00 91.75 120 GLY A C 1
ATOM 982 O O . GLY A 1 120 ? -8.802 -8.796 -11.254 1.00 91.75 120 GLY A O 1
ATOM 983 N N . TYR A 1 121 ? -6.601 -8.314 -11.451 1.00 93.56 121 TYR A N 1
ATOM 984 C CA . TYR A 1 121 ? -6.111 -9.546 -10.839 1.00 93.56 121 TYR A CA 1
ATOM 985 C C . TYR A 1 121 ? -4.984 -9.305 -9.822 1.00 93.56 121 TYR A C 1
ATOM 987 O O . TYR A 1 121 ? -4.165 -8.387 -9.948 1.00 93.56 121 TYR A O 1
ATOM 995 N N . ILE A 1 122 ? -4.899 -10.183 -8.827 1.00 92.25 122 ILE A N 1
ATOM 996 C CA . ILE A 1 122 ? -3.711 -10.394 -7.991 1.00 92.25 122 ILE A CA 1
ATOM 997 C C . ILE A 1 122 ? -3.299 -11.855 -8.166 1.00 92.25 122 ILE A C 1
ATOM 999 O O . ILE A 1 122 ? -4.131 -12.747 -8.019 1.00 92.25 122 ILE A O 1
ATOM 1003 N N . LEU A 1 123 ? -2.030 -12.111 -8.478 1.00 94.62 123 LEU A N 1
ATOM 1004 C CA . LEU A 1 123 ? -1.548 -13.442 -8.856 1.00 94.62 123 LEU A CA 1
ATOM 1005 C C . LEU A 1 123 ? -0.439 -13.931 -7.927 1.00 94.62 123 LEU A C 1
ATOM 1007 O O . LEU A 1 123 ? 0.406 -13.141 -7.515 1.00 94.62 123 LEU A O 1
ATOM 1011 N N . GLU A 1 124 ? -0.426 -15.237 -7.638 1.00 96.56 124 GLU A N 1
ATOM 1012 C CA . GLU A 1 124 ? 0.736 -15.954 -7.091 1.00 96.56 124 GLU A CA 1
ATOM 1013 C C . GLU A 1 124 ? 1.519 -16.591 -8.228 1.00 96.56 124 GLU A C 1
ATOM 1015 O O . GLU A 1 124 ? 1.004 -17.492 -8.893 1.00 96.56 124 GLU A O 1
ATOM 1020 N N . VAL A 1 125 ? 2.762 -16.163 -8.421 1.00 96.94 125 VAL A N 1
ATOM 1021 C CA . VAL A 1 125 ? 3.580 -16.592 -9.556 1.00 96.94 125 VAL A CA 1
ATOM 1022 C C . VAL A 1 125 ? 4.996 -16.981 -9.150 1.00 96.94 125 VAL A C 1
ATOM 1024 O O . VAL A 1 125 ? 5.532 -16.465 -8.169 1.00 96.94 125 VAL A O 1
ATOM 1027 N N . ASP A 1 126 ? 5.607 -17.868 -9.928 1.00 97.81 126 ASP A N 1
ATOM 1028 C CA . ASP A 1 126 ? 7.061 -17.993 -9.985 1.00 97.81 126 ASP A CA 1
ATOM 1029 C C . ASP A 1 126 ? 7.587 -17.095 -11.122 1.00 97.81 126 ASP A C 1
ATOM 1031 O O . ASP A 1 126 ? 7.037 -17.081 -12.228 1.00 97.81 126 ASP A O 1
ATOM 1035 N N . LEU A 1 127 ? 8.630 -16.318 -10.827 1.00 96.75 127 LEU A N 1
ATOM 1036 C CA . LEU A 1 127 ? 9.305 -15.416 -11.756 1.00 96.75 127 LEU A CA 1
ATOM 1037 C C . LEU A 1 127 ? 10.767 -15.816 -11.877 1.00 96.75 127 LEU A C 1
ATOM 1039 O O . LEU A 1 127 ? 11.499 -15.777 -10.888 1.00 96.75 127 LEU A O 1
ATOM 1043 N N . GLU A 1 128 ? 11.187 -16.141 -13.089 1.00 97.88 128 GLU A N 1
ATOM 1044 C CA . GLU A 1 128 ? 12.597 -16.244 -13.444 1.00 97.88 128 GLU A CA 1
ATOM 1045 C C . GLU A 1 128 ? 13.149 -14.839 -13.714 1.00 97.88 128 GLU A C 1
ATOM 1047 O O . GLU A 1 128 ? 12.507 -14.019 -14.387 1.00 97.88 128 GLU A O 1
ATOM 1052 N N . TYR A 1 129 ? 14.347 -14.580 -13.192 1.00 96.88 129 TYR A N 1
ATOM 1053 C CA . TYR A 1 129 ? 15.114 -13.361 -13.401 1.00 96.88 129 TYR A CA 1
ATOM 1054 C C . TYR A 1 129 ? 16.335 -13.667 -14.287 1.00 96.88 129 TYR A C 1
ATOM 1056 O O . TYR A 1 129 ? 17.372 -14.119 -13.796 1.00 96.88 129 TYR A O 1
ATOM 1064 N N . PRO A 1 130 ? 16.245 -13.450 -15.611 1.00 96.62 130 PRO A N 1
ATOM 1065 C CA . PRO A 1 130 ? 17.340 -13.771 -16.515 1.00 96.62 130 PRO A CA 1
ATOM 1066 C C . PRO A 1 130 ? 18.640 -13.029 -16.186 1.00 96.62 130 PRO A C 1
ATOM 1068 O O . PRO A 1 130 ? 18.655 -11.809 -16.033 1.00 96.62 130 PRO A O 1
ATOM 1071 N N . ARG A 1 131 ? 19.764 -13.761 -16.191 1.00 95.69 131 ARG A N 1
ATOM 1072 C CA . ARG A 1 131 ? 21.094 -13.215 -15.857 1.00 95.69 131 ARG A CA 1
ATOM 1073 C C . ARG A 1 131 ? 21.520 -12.018 -16.703 1.00 95.69 131 ARG A C 1
ATOM 1075 O O . ARG A 1 131 ? 22.214 -11.149 -16.196 1.00 95.69 131 ARG A O 1
ATOM 1082 N N . HIS A 1 132 ? 21.118 -11.967 -17.972 1.00 94.06 132 HIS A N 1
ATOM 1083 C CA . HIS A 1 132 ? 21.489 -10.867 -18.866 1.00 94.06 132 HIS A CA 1
ATOM 1084 C C . HIS A 1 132 ? 20.855 -9.523 -18.471 1.00 94.06 132 HIS A C 1
ATOM 1086 O O . HIS A 1 132 ? 21.344 -8.495 -18.907 1.00 94.06 132 HIS A O 1
ATOM 1092 N N . LEU A 1 133 ? 19.810 -9.524 -17.632 1.00 90.25 133 LEU A N 1
ATOM 1093 C CA . LEU A 1 133 ? 19.162 -8.310 -17.122 1.00 90.25 133 LEU A CA 1
ATOM 1094 C C . LEU A 1 133 ? 19.804 -7.792 -15.828 1.00 90.25 133 LEU A C 1
ATOM 1096 O O . LEU A 1 133 ? 19.366 -6.783 -15.281 1.00 90.25 133 LEU A O 1
ATOM 1100 N N . HIS A 1 134 ? 20.779 -8.513 -15.267 1.00 91.06 134 HIS A N 1
ATOM 1101 C CA . HIS A 1 134 ? 21.308 -8.197 -13.942 1.00 91.06 134 HIS A CA 1
ATOM 1102 C C . HIS A 1 134 ? 22.020 -6.850 -13.905 1.00 91.06 134 HIS A C 1
ATOM 1104 O O . HIS A 1 134 ? 21.829 -6.116 -12.941 1.00 91.06 134 HIS A O 1
ATOM 1110 N N . ASP A 1 135 ? 22.797 -6.532 -14.939 1.00 86.69 135 ASP A N 1
ATOM 1111 C CA . ASP A 1 135 ? 23.518 -5.263 -15.016 1.00 86.69 135 ASP A CA 1
ATOM 1112 C C . ASP A 1 135 ? 22.532 -4.098 -15.203 1.00 86.69 135 ASP A C 1
ATOM 1114 O O . ASP A 1 135 ? 22.590 -3.120 -14.459 1.00 86.69 135 ASP A O 1
ATOM 1118 N N . ASP A 1 136 ? 21.546 -4.255 -16.094 1.00 83.69 136 ASP A N 1
ATOM 1119 C CA . ASP A 1 136 ? 20.523 -3.236 -16.378 1.00 83.69 136 ASP A CA 1
ATOM 1120 C C . ASP A 1 136 ? 19.608 -2.954 -15.177 1.00 83.69 136 ASP A C 1
ATOM 1122 O O . ASP A 1 136 ? 19.124 -1.836 -14.981 1.00 83.69 136 ASP A O 1
ATOM 1126 N N . HIS A 1 137 ? 19.345 -3.974 -14.359 1.00 86.38 137 HIS A N 1
ATOM 1127 C CA . HIS A 1 137 ? 18.437 -3.872 -13.222 1.00 86.38 137 HIS A CA 1
ATOM 1128 C C . HIS A 1 137 ? 19.150 -3.793 -11.865 1.00 86.38 137 HIS A C 1
ATOM 1130 O O . HIS A 1 137 ? 18.474 -3.791 -10.832 1.00 86.38 137 HIS A O 1
ATOM 1136 N N . ALA A 1 138 ? 20.485 -3.719 -11.833 1.00 83.19 138 ALA A N 1
ATOM 1137 C CA . ALA A 1 138 ? 21.278 -3.752 -10.601 1.00 83.19 138 ALA A CA 1
ATOM 1138 C C . ALA A 1 138 ? 20.850 -2.675 -9.593 1.00 83.19 138 ALA A C 1
ATOM 1140 O O . ALA A 1 138 ? 20.730 -2.940 -8.391 1.00 83.19 138 ALA A O 1
ATOM 1141 N N . ASP A 1 139 ? 20.563 -1.475 -10.097 1.00 80.88 139 ASP A N 1
ATOM 1142 C CA . ASP A 1 139 ? 20.197 -0.330 -9.271 1.00 80.88 139 ASP A CA 1
ATOM 1143 C C . ASP A 1 139 ? 18.774 -0.410 -8.721 1.00 80.88 139 ASP A C 1
ATOM 1145 O O . ASP A 1 139 ? 18.520 0.111 -7.634 1.00 80.88 139 ASP A O 1
ATOM 1149 N N . LEU A 1 140 ? 17.855 -1.053 -9.450 1.00 82.06 140 LEU A N 1
ATOM 1150 C CA . LEU A 1 140 ? 16.448 -1.153 -9.069 1.00 82.06 140 LEU A CA 1
ATOM 1151 C C . LEU A 1 140 ? 15.823 -2.493 -9.511 1.00 82.06 140 LEU A C 1
ATOM 1153 O O . LEU A 1 140 ? 15.061 -2.540 -10.480 1.00 82.06 140 LEU A O 1
ATOM 1157 N N . PRO A 1 141 ? 16.111 -3.601 -8.803 1.00 87.06 141 PRO A N 1
ATOM 1158 C CA . PRO A 1 141 ? 15.515 -4.896 -9.111 1.00 87.06 141 PRO A CA 1
ATOM 1159 C C . PRO A 1 141 ? 13.994 -4.930 -8.896 1.00 87.06 141 PRO A C 1
ATOM 1161 O O . PRO A 1 141 ? 13.482 -4.493 -7.861 1.00 87.06 141 PRO A O 1
ATOM 1164 N N . PHE A 1 142 ? 13.268 -5.551 -9.829 1.00 88.06 142 PHE A N 1
ATOM 1165 C CA . PHE A 1 142 ? 11.838 -5.834 -9.685 1.00 88.06 142 PHE A CA 1
ATOM 1166 C C . PHE A 1 142 ? 11.508 -6.817 -8.547 1.00 88.06 142 PHE A C 1
ATOM 1168 O O . PHE A 1 142 ? 12.320 -7.645 -8.125 1.00 88.06 142 PHE A O 1
ATOM 1175 N N . CYS A 1 143 ? 10.249 -6.761 -8.099 1.00 89.38 143 CYS A N 1
ATOM 1176 C CA . CYS A 1 143 ? 9.639 -7.715 -7.168 1.00 89.38 143 CYS A CA 1
ATOM 1177 C C . CYS A 1 143 ? 10.401 -7.895 -5.841 1.00 89.38 143 CYS A C 1
ATOM 1179 O O . CYS A 1 143 ? 10.763 -9.020 -5.483 1.00 89.38 143 CYS A O 1
ATOM 1181 N N . PRO A 1 144 ? 10.617 -6.829 -5.049 1.00 89.19 144 PRO A N 1
ATOM 1182 C CA . PRO A 1 144 ? 11.335 -6.950 -3.789 1.00 89.19 144 PRO A CA 1
ATOM 1183 C C . PRO A 1 144 ? 10.604 -7.868 -2.794 1.00 89.19 144 PRO A C 1
ATOM 1185 O O . PRO A 1 144 ? 9.365 -7.916 -2.742 1.00 89.19 144 PRO A O 1
ATOM 1188 N N . THR A 1 145 ? 11.373 -8.587 -1.974 1.00 88.81 145 THR A N 1
ATOM 1189 C CA . THR A 1 145 ? 10.873 -9.588 -1.018 1.00 88.81 145 THR A CA 1
ATOM 1190 C C . THR A 1 145 ? 11.137 -9.180 0.426 1.00 88.81 145 THR A C 1
ATOM 1192 O O . THR A 1 145 ? 12.084 -8.465 0.744 1.00 88.81 145 THR A O 1
ATOM 1195 N N . ARG A 1 146 ? 10.262 -9.604 1.346 1.00 86.69 146 ARG A N 1
ATOM 1196 C CA . ARG A 1 146 ? 10.403 -9.290 2.774 1.00 86.69 146 ARG A CA 1
ATOM 1197 C C . ARG A 1 146 ? 11.133 -10.414 3.505 1.00 86.69 146 ARG A C 1
ATOM 1199 O O . ARG A 1 146 ? 10.506 -11.311 4.072 1.00 86.69 146 ARG A O 1
ATOM 1206 N N . GLU A 1 147 ? 12.451 -10.316 3.555 1.00 87.25 147 GLU A N 1
ATOM 1207 C CA . GLU A 1 147 ? 13.345 -11.365 4.050 1.00 87.25 147 GLU A CA 1
ATOM 1208 C C . GLU A 1 147 ? 14.340 -10.837 5.090 1.00 87.25 147 GLU A C 1
ATOM 1210 O O . GLU A 1 147 ? 14.452 -9.632 5.322 1.00 87.25 147 GLU A O 1
ATOM 1215 N N . ARG A 1 148 ? 15.025 -11.743 5.797 1.00 88.31 148 ARG A N 1
ATOM 1216 C CA . ARG A 1 148 ? 16.094 -11.366 6.731 1.00 88.31 148 ARG A CA 1
ATOM 1217 C C . ARG A 1 148 ? 17.406 -11.289 5.954 1.00 88.31 148 ARG A C 1
ATOM 1219 O O . ARG A 1 148 ? 17.838 -12.326 5.458 1.00 88.31 148 ARG A O 1
ATOM 1226 N N . PRO A 1 149 ? 18.044 -10.112 5.850 1.00 85.38 149 PRO A N 1
ATOM 1227 C CA . PRO A 1 149 ? 19.353 -10.048 5.227 1.00 85.38 149 PRO A CA 1
ATOM 1228 C C . PRO A 1 149 ? 20.398 -10.770 6.096 1.00 85.38 149 PRO A C 1
ATOM 1230 O O . PRO A 1 149 ? 20.215 -10.860 7.319 1.00 85.38 149 PRO A O 1
ATOM 1233 N N . PRO A 1 150 ? 21.504 -11.248 5.496 1.00 84.31 150 PRO A N 1
ATOM 1234 C CA . PRO A 1 150 ? 22.600 -11.869 6.233 1.00 84.31 150 PRO A CA 1
ATOM 1235 C C . PRO A 1 150 ? 23.067 -10.980 7.392 1.00 84.31 150 PRO A C 1
ATOM 1237 O O . PRO A 1 150 ? 23.242 -9.772 7.235 1.00 84.31 150 PRO A O 1
ATOM 1240 N N . GLY A 1 151 ? 23.215 -11.564 8.583 1.00 86.31 151 GLY A N 1
ATOM 1241 C CA . GLY A 1 151 ? 23.651 -10.840 9.782 1.00 86.31 151 GLY A CA 1
ATOM 1242 C C . GLY A 1 151 ? 22.599 -9.933 10.440 1.00 86.31 151 GLY A C 1
ATOM 1243 O O . GLY A 1 151 ? 22.907 -9.296 11.445 1.00 86.31 151 GLY A O 1
ATOM 1244 N N . ASN A 1 152 ? 21.354 -9.874 9.945 1.00 84.38 152 ASN A N 1
ATOM 1245 C CA . ASN A 1 152 ? 20.287 -9.079 10.561 1.00 84.38 152 ASN A CA 1
ATOM 1246 C C . ASN A 1 152 ? 19.146 -9.948 11.112 1.00 84.38 152 ASN A C 1
ATOM 1248 O O . ASN A 1 152 ? 18.629 -10.845 10.448 1.00 84.38 152 ASN A O 1
ATOM 1252 N N . ARG A 1 153 ? 18.691 -9.637 12.331 1.00 84.75 153 ARG A N 1
ATOM 1253 C CA . ARG A 1 153 ? 17.560 -10.330 12.975 1.00 84.75 153 ARG A CA 1
ATOM 1254 C C . ARG A 1 153 ? 16.197 -9.873 12.435 1.00 84.75 153 ARG A C 1
ATOM 1256 O O . ARG A 1 153 ? 15.227 -10.639 12.459 1.00 84.75 153 ARG A O 1
ATOM 1263 N N . ASN A 1 154 ? 16.120 -8.645 11.924 1.00 86.75 154 ASN A N 1
ATOM 1264 C CA . ASN A 1 154 ? 14.890 -8.024 11.451 1.00 86.75 154 ASN A CA 1
ATOM 1265 C C . ASN A 1 154 ? 14.685 -8.262 9.955 1.00 86.75 154 ASN A C 1
ATOM 1267 O O . ASN A 1 154 ? 15.611 -8.152 9.154 1.00 86.75 154 ASN A O 1
ATOM 1271 N N . LYS A 1 155 ? 13.437 -8.556 9.572 1.00 86.25 155 LYS A N 1
ATOM 1272 C CA . LYS A 1 155 ? 13.054 -8.630 8.159 1.00 86.25 155 LYS A CA 1
ATOM 1273 C C . LYS A 1 155 ? 13.125 -7.234 7.540 1.00 86.25 155 LYS A C 1
ATOM 1275 O O . LYS A 1 155 ? 12.558 -6.298 8.103 1.00 86.25 155 LYS A O 1
ATOM 1280 N N . LYS A 1 156 ? 13.750 -7.121 6.375 1.00 85.81 156 LYS A N 1
ATOM 1281 C CA . LYS A 1 156 ? 13.784 -5.918 5.540 1.00 85.81 156 LYS A CA 1
ATOM 1282 C C . LYS A 1 156 ? 13.143 -6.214 4.189 1.00 85.81 156 LYS A C 1
ATOM 1284 O O . LYS A 1 156 ? 12.928 -7.372 3.844 1.00 85.81 156 LYS A O 1
ATOM 1289 N N . LEU A 1 157 ? 12.798 -5.162 3.459 1.00 86.81 157 LEU A N 1
ATOM 1290 C CA . LEU A 1 157 ? 12.420 -5.285 2.061 1.00 86.81 157 LEU A CA 1
ATOM 1291 C C . LEU A 1 157 ? 13.711 -5.316 1.237 1.00 86.81 157 LEU A C 1
ATOM 1293 O O . LEU A 1 157 ? 14.473 -4.354 1.270 1.00 86.81 157 LEU A O 1
ATOM 1297 N N . LEU A 1 158 ? 13.989 -6.445 0.593 1.00 87.69 158 LEU A N 1
ATOM 1298 C CA . LEU A 1 158 ? 15.201 -6.691 -0.175 1.00 87.69 158 LEU A CA 1
ATOM 1299 C C . LEU A 1 158 ? 14.861 -6.628 -1.663 1.00 87.69 158 LEU A C 1
ATOM 1301 O O . LEU A 1 158 ? 14.017 -7.391 -2.134 1.00 87.69 158 LEU A O 1
ATOM 1305 N N . ALA A 1 159 ? 15.518 -5.733 -2.396 1.00 88.31 159 ALA A N 1
ATOM 1306 C CA . ALA A 1 159 ? 15.521 -5.765 -3.851 1.00 88.31 159 ALA A CA 1
ATOM 1307 C C . ALA A 1 159 ? 16.674 -6.670 -4.296 1.00 88.31 159 ALA A C 1
ATOM 1309 O O . ALA A 1 159 ? 17.840 -6.371 -4.048 1.00 88.31 159 ALA A O 1
ATOM 1310 N N . THR A 1 160 ? 16.339 -7.826 -4.864 1.00 90.00 160 THR A N 1
ATOM 1311 C CA . THR A 1 160 ? 17.311 -8.837 -5.293 1.00 90.00 160 THR A CA 1
ATOM 1312 C C . THR A 1 160 ? 17.068 -9.202 -6.748 1.00 90.00 160 THR A C 1
ATOM 1314 O O . THR A 1 160 ? 15.929 -9.173 -7.213 1.00 90.00 160 THR A O 1
ATOM 1317 N N . LEU A 1 161 ? 18.126 -9.614 -7.441 1.00 92.00 161 LEU A N 1
ATOM 1318 C CA . LEU A 1 161 ? 18.077 -10.125 -8.816 1.00 92.00 161 LEU A CA 1
ATOM 1319 C C . LEU A 1 161 ? 17.830 -11.645 -8.871 1.00 92.00 161 LEU A C 1
ATOM 1321 O O . LEU A 1 161 ? 18.065 -12.281 -9.883 1.00 92.00 161 LEU A O 1
ATOM 1325 N N . TYR A 1 162 ? 17.412 -12.260 -7.761 1.00 94.31 162 TYR A N 1
ATOM 1326 C CA . TYR A 1 162 ? 17.117 -13.694 -7.728 1.00 94.31 162 TYR A CA 1
ATOM 1327 C C . TYR A 1 162 ? 15.758 -14.010 -8.348 1.00 94.31 162 TYR A C 1
ATOM 1329 O O . TYR A 1 162 ? 14.861 -13.161 -8.355 1.00 94.31 162 TYR A O 1
ATOM 1337 N N . ASP A 1 163 ? 15.567 -15.260 -8.752 1.00 97.00 163 ASP A N 1
ATOM 1338 C CA . ASP A 1 163 ? 14.239 -15.780 -9.054 1.00 97.00 163 ASP A CA 1
ATOM 1339 C C . ASP A 1 163 ? 13.307 -15.586 -7.854 1.00 97.00 163 ASP A C 1
ATOM 1341 O O . ASP A 1 163 ? 13.716 -15.617 -6.686 1.00 97.00 163 ASP A O 1
ATOM 1345 N N . LYS A 1 164 ? 12.029 -15.354 -8.138 1.00 95.88 164 LYS A N 1
ATOM 1346 C CA . LYS A 1 164 ? 11.001 -15.186 -7.115 1.00 95.88 164 LYS A CA 1
ATOM 1347 C C . LYS A 1 164 ? 10.098 -16.400 -7.157 1.00 95.88 164 LYS A C 1
ATOM 1349 O O . LYS A 1 164 ? 9.503 -16.676 -8.189 1.00 95.88 164 LYS A O 1
ATOM 1354 N N . SER A 1 165 ? 9.960 -17.093 -6.032 1.00 96.44 165 SER A N 1
ATOM 1355 C CA . SER A 1 165 ? 8.994 -18.182 -5.918 1.00 96.44 165 SER A CA 1
ATOM 1356 C C . SER A 1 165 ? 7.747 -17.742 -5.166 1.00 96.44 165 SER A C 1
ATOM 1358 O O . SER A 1 165 ? 7.847 -17.043 -4.151 1.00 96.44 165 SER A O 1
ATOM 1360 N N . ARG A 1 166 ? 6.574 -18.166 -5.651 1.00 96.25 166 ARG A N 1
ATOM 1361 C CA . ARG A 1 166 ? 5.263 -17.909 -5.037 1.00 96.25 166 ARG A CA 1
ATOM 1362 C C . ARG A 1 166 ? 5.061 -16.436 -4.674 1.00 96.25 166 ARG A C 1
ATOM 1364 O O . ARG A 1 166 ? 4.511 -16.084 -3.624 1.00 96.25 166 ARG A O 1
ATOM 1371 N N . TYR A 1 167 ? 5.546 -15.562 -5.546 1.00 94.62 167 TYR A N 1
ATOM 1372 C CA . TYR A 1 167 ? 5.464 -14.128 -5.384 1.00 94.62 167 TYR A CA 1
ATOM 1373 C C . TYR A 1 167 ? 4.035 -13.677 -5.646 1.00 94.62 167 TYR A C 1
ATOM 1375 O O . TYR A 1 167 ? 3.470 -13.964 -6.698 1.00 94.62 167 TYR A O 1
ATOM 1383 N N . VAL A 1 168 ? 3.449 -12.964 -4.686 1.00 92.69 168 VAL A N 1
ATOM 1384 C CA . VAL A 1 168 ? 2.134 -12.356 -4.881 1.00 92.69 168 VAL A CA 1
ATOM 1385 C C . VAL A 1 168 ? 2.325 -10.950 -5.416 1.00 92.69 168 VAL A C 1
ATOM 1387 O O . VAL A 1 168 ? 3.019 -10.153 -4.781 1.00 92.69 168 VAL A O 1
ATOM 1390 N N . THR A 1 169 ? 1.705 -10.636 -6.549 1.00 89.62 169 THR A N 1
ATOM 1391 C CA . THR A 1 169 ? 1.783 -9.309 -7.171 1.00 89.62 169 THR A CA 1
ATOM 1392 C C . THR A 1 169 ? 0.482 -8.912 -7.860 1.00 89.62 169 THR A C 1
ATOM 1394 O O . THR A 1 169 ? -0.312 -9.758 -8.270 1.00 89.62 169 THR A O 1
ATOM 1397 N N . TYR A 1 170 ? 0.281 -7.605 -8.001 1.00 88.56 170 TYR A N 1
ATOM 1398 C CA . TYR A 1 170 ? -0.800 -7.034 -8.795 1.00 88.56 170 TYR A CA 1
ATOM 1399 C C . TYR A 1 170 ? -0.503 -7.186 -10.293 1.00 88.56 170 TYR A C 1
ATOM 1401 O O . TYR A 1 170 ? 0.641 -7.024 -10.732 1.00 88.56 170 TYR A O 1
ATOM 1409 N N . TYR A 1 171 ? -1.540 -7.467 -11.078 1.00 89.56 171 TYR A N 1
ATOM 1410 C CA . TYR A 1 171 ? -1.432 -7.851 -12.487 1.00 89.56 171 TYR A CA 1
ATOM 1411 C C . TYR A 1 171 ? -0.645 -6.839 -13.340 1.00 89.56 171 TYR A C 1
ATOM 1413 O O . TYR A 1 171 ? 0.218 -7.234 -14.119 1.00 89.56 171 TYR A O 1
ATOM 1421 N N . ARG A 1 172 ? -0.833 -5.527 -13.137 1.00 86.44 172 ARG A N 1
ATOM 1422 C CA . ARG A 1 172 ? -0.100 -4.497 -13.901 1.00 86.44 172 ARG A CA 1
ATOM 1423 C C . ARG A 1 172 ? 1.399 -4.484 -13.618 1.00 86.44 172 ARG A C 1
ATOM 1425 O O . ARG A 1 172 ? 2.189 -4.206 -14.518 1.00 86.44 172 ARG A O 1
ATOM 1432 N N . ASN A 1 173 ? 1.797 -4.802 -12.388 1.00 86.50 173 ASN A N 1
ATOM 1433 C CA . ASN A 1 173 ? 3.213 -4.905 -12.040 1.00 86.50 173 ASN A CA 1
ATOM 1434 C C . ASN A 1 173 ? 3.816 -6.165 -12.641 1.00 86.50 173 ASN A C 1
ATOM 1436 O O . ASN A 1 173 ? 4.949 -6.127 -13.106 1.00 86.50 173 ASN A O 1
ATOM 1440 N N . LEU A 1 174 ? 3.046 -7.253 -12.701 1.00 89.94 174 LEU A N 1
ATOM 1441 C CA . LEU A 1 174 ? 3.457 -8.461 -13.406 1.00 89.94 174 LEU A CA 1
ATOM 1442 C C . LEU A 1 174 ? 3.658 -8.196 -14.903 1.00 89.94 174 LEU A C 1
ATOM 1444 O O . LEU A 1 174 ? 4.717 -8.513 -15.434 1.00 89.94 174 LEU A O 1
ATOM 1448 N N . GLN A 1 175 ? 2.700 -7.532 -15.558 1.00 90.62 175 GLN A N 1
ATOM 1449 C CA . GLN A 1 175 ? 2.836 -7.125 -16.960 1.00 90.62 175 GLN A CA 1
ATOM 1450 C C . GLN A 1 175 ? 4.066 -6.242 -17.178 1.00 90.62 175 GLN A C 1
ATOM 1452 O O . GLN A 1 175 ? 4.754 -6.366 -18.185 1.00 90.62 175 GLN A O 1
ATOM 1457 N N . GLN A 1 176 ? 4.352 -5.329 -16.246 1.00 86.56 176 GLN A N 1
ATOM 1458 C CA . GLN A 1 176 ? 5.568 -4.530 -16.308 1.00 86.56 176 GLN A CA 1
ATOM 1459 C C . GLN A 1 176 ? 6.822 -5.405 -16.220 1.00 86.56 176 GLN A C 1
ATOM 1461 O O . GLN A 1 176 ? 7.689 -5.280 -17.075 1.00 86.56 176 GLN A O 1
ATOM 1466 N N . CYS A 1 177 ? 6.901 -6.311 -15.246 1.00 90.00 177 CYS A N 1
ATOM 1467 C CA . CYS A 1 177 ? 8.034 -7.226 -15.104 1.00 90.00 177 CYS A CA 1
ATOM 1468 C C . CYS A 1 177 ? 8.283 -8.014 -16.400 1.00 90.00 177 CYS A C 1
ATOM 1470 O O . CYS A 1 177 ? 9.418 -8.091 -16.859 1.00 90.00 177 CYS A O 1
ATOM 1472 N N . VAL A 1 178 ? 7.215 -8.525 -17.025 1.00 93.31 178 VAL A N 1
ATOM 1473 C CA . VAL A 1 178 ? 7.291 -9.263 -18.295 1.00 93.31 178 VAL A CA 1
ATOM 1474 C C . VAL A 1 178 ? 7.777 -8.379 -19.445 1.00 93.31 178 VAL A C 1
ATOM 1476 O O . VAL A 1 178 ? 8.646 -8.794 -20.206 1.00 93.31 178 VAL A O 1
ATOM 1479 N N . ARG A 1 179 ? 7.289 -7.134 -19.553 1.00 91.00 179 ARG A N 1
ATOM 1480 C CA . ARG A 1 179 ? 7.785 -6.168 -20.556 1.00 91.00 179 ARG A CA 1
ATOM 1481 C C . ARG A 1 179 ? 9.271 -5.841 -20.381 1.00 91.00 179 ARG A C 1
ATOM 1483 O O . ARG A 1 179 ? 9.934 -5.570 -21.373 1.00 91.00 179 ARG A O 1
ATOM 1490 N N . HIS A 1 180 ? 9.783 -5.894 -19.152 1.00 88.19 180 HIS A N 1
ATOM 1491 C CA . HIS A 1 180 ? 11.204 -5.721 -18.833 1.00 88.19 180 HIS A CA 1
ATOM 1492 C C . HIS A 1 180 ? 11.989 -7.047 -18.821 1.00 88.19 180 HIS A C 1
ATOM 1494 O O . HIS A 1 180 ? 13.086 -7.114 -18.282 1.00 88.19 180 HIS A O 1
ATOM 1500 N N . GLY A 1 181 ? 11.449 -8.117 -19.411 1.00 91.50 181 GLY A N 1
ATOM 1501 C CA . GLY A 1 181 ? 12.192 -9.348 -19.684 1.00 91.50 181 GLY A CA 1
ATOM 1502 C C . GLY A 1 181 ? 12.166 -10.411 -18.583 1.00 91.50 181 GLY A C 1
ATOM 1503 O O . GLY A 1 181 ? 12.711 -11.495 -18.800 1.00 91.50 181 GLY A O 1
ATOM 1504 N N . LEU A 1 182 ? 11.518 -10.171 -17.434 1.00 94.44 182 LEU A N 1
ATOM 1505 C CA . LEU A 1 182 ? 11.276 -11.241 -16.456 1.00 94.44 182 LEU A CA 1
ATOM 1506 C C . LEU A 1 182 ? 10.307 -12.270 -17.049 1.00 94.44 182 LEU A C 1
ATOM 1508 O O . LEU A 1 182 ? 9.391 -11.926 -17.796 1.00 94.44 182 LEU A O 1
ATOM 1512 N N . ARG A 1 183 ? 10.476 -13.544 -16.691 1.00 96.56 183 ARG A N 1
ATOM 1513 C CA . ARG A 1 183 ? 9.662 -14.631 -17.251 1.00 96.56 183 ARG A CA 1
ATOM 1514 C C . ARG A 1 183 ? 8.779 -15.244 -16.182 1.00 96.56 183 ARG A C 1
ATOM 1516 O O . ARG A 1 183 ? 9.258 -15.647 -15.126 1.00 96.56 183 ARG A O 1
ATOM 1523 N N . VAL A 1 184 ? 7.483 -15.338 -16.465 1.00 96.69 184 VAL A N 1
ATOM 1524 C CA . VAL A 1 184 ? 6.547 -16.083 -15.618 1.00 96.69 184 VAL A CA 1
ATOM 1525 C C . VAL A 1 184 ? 6.704 -17.560 -15.936 1.00 96.69 184 VAL A C 1
ATOM 1527 O O . VAL A 1 184 ? 6.398 -17.984 -17.046 1.00 96.69 184 VAL A O 1
ATOM 1530 N N . THR A 1 185 ? 7.181 -18.343 -14.975 1.00 96.38 185 THR A N 1
ATOM 1531 C CA . THR A 1 185 ? 7.372 -19.790 -15.160 1.00 96.38 185 THR A CA 1
ATOM 1532 C C . THR A 1 185 ? 6.175 -20.592 -14.665 1.00 96.38 185 THR A C 1
ATOM 1534 O O . THR A 1 185 ? 5.921 -21.690 -15.159 1.00 96.38 185 THR A O 1
ATOM 1537 N N . LYS A 1 186 ? 5.415 -20.051 -13.704 1.00 96.69 186 LYS A N 1
ATOM 1538 C CA . LYS A 1 186 ? 4.217 -20.696 -13.160 1.00 96.69 186 LYS A CA 1
ATOM 1539 C C . LYS A 1 186 ? 3.247 -19.691 -12.556 1.00 96.69 186 LYS A C 1
ATOM 1541 O O . LYS A 1 186 ? 3.668 -18.779 -11.851 1.00 96.69 186 LYS A O 1
ATOM 1546 N N . ILE A 1 187 ? 1.950 -19.919 -12.756 1.00 97.06 187 ILE A N 1
ATOM 1547 C CA . ILE A 1 187 ? 0.860 -19.242 -12.043 1.00 97.06 187 ILE A CA 1
ATOM 1548 C C . ILE A 1 187 ? 0.184 -20.284 -11.146 1.00 97.06 187 ILE A C 1
ATOM 1550 O O . ILE A 1 187 ? -0.222 -21.338 -11.623 1.00 97.06 187 ILE A O 1
ATOM 1554 N N . TYR A 1 188 ? 0.102 -20.023 -9.840 1.00 96.38 188 TYR A N 1
ATOM 1555 C CA . TYR A 1 188 ? -0.512 -20.952 -8.878 1.00 96.38 188 TYR A CA 1
ATOM 1556 C C . TYR A 1 188 ? -1.991 -20.668 -8.653 1.00 96.38 188 TYR A C 1
ATOM 1558 O O . TYR A 1 188 ? -2.772 -21.592 -8.468 1.00 96.38 188 TYR A O 1
ATOM 1566 N N . ARG A 1 189 ? -2.351 -19.385 -8.590 1.00 95.62 189 ARG A N 1
ATOM 1567 C CA . ARG A 1 189 ? -3.723 -18.909 -8.396 1.00 95.62 189 ARG A CA 1
ATOM 1568 C C . ARG A 1 189 ? -3.814 -17.428 -8.724 1.00 95.62 189 ARG A C 1
ATOM 1570 O O . ARG A 1 189 ? -2.824 -16.699 -8.596 1.00 95.62 189 ARG A O 1
ATOM 1577 N N . ALA A 1 190 ? -5.014 -16.999 -9.083 1.00 96.12 190 ALA A N 1
ATOM 1578 C CA . ALA A 1 190 ? -5.345 -15.609 -9.331 1.00 96.12 190 ALA A CA 1
ATOM 1579 C C . ALA A 1 190 ? -6.637 -15.245 -8.592 1.00 96.12 190 ALA A C 1
ATOM 1581 O O . ALA A 1 190 ? -7.604 -16.005 -8.599 1.00 96.12 190 ALA A O 1
ATOM 1582 N N . LEU A 1 191 ? -6.632 -14.083 -7.948 1.00 93.94 191 LEU A N 1
ATOM 1583 C CA . LEU A 1 191 ? -7.813 -13.446 -7.381 1.00 93.94 191 LEU A CA 1
ATOM 1584 C C . LEU A 1 191 ? -8.277 -12.374 -8.364 1.00 93.94 191 LEU A C 1
ATOM 1586 O O . LEU A 1 191 ? -7.523 -11.435 -8.619 1.00 93.94 191 LEU A O 1
ATOM 1590 N N . GLN A 1 192 ? -9.480 -12.528 -8.907 1.00 95.19 192 GLN A N 1
ATOM 1591 C CA . GLN A 1 192 ? -10.138 -11.553 -9.773 1.00 95.19 192 GLN A CA 1
ATOM 1592 C C . GLN A 1 192 ? -10.976 -10.579 -8.930 1.00 95.19 192 GLN A C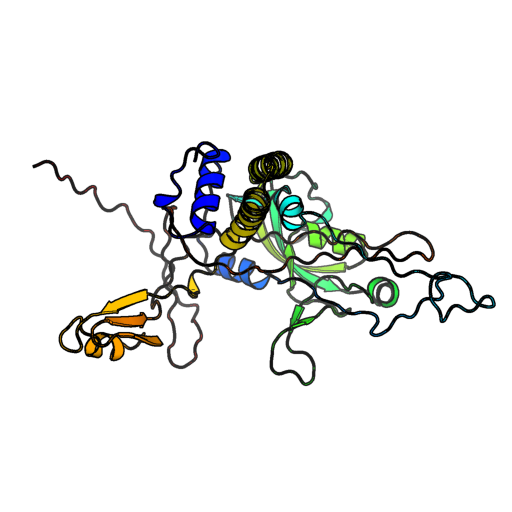 1
ATOM 1594 O O . GLN A 1 192 ? -11.507 -10.970 -7.891 1.00 95.19 192 GLN A O 1
ATOM 1599 N N . PHE A 1 193 ? -11.110 -9.334 -9.389 1.00 92.69 193 PHE A N 1
ATOM 1600 C CA . PHE A 1 193 ? -12.007 -8.320 -8.824 1.00 92.69 193 PHE A CA 1
ATOM 1601 C C . PHE A 1 193 ? -12.424 -7.286 -9.874 1.00 92.69 193 PHE A C 1
ATOM 1603 O O . PHE A 1 193 ? -11.717 -7.077 -10.863 1.00 92.69 193 PHE A O 1
ATOM 1610 N N . ALA A 1 194 ? -13.532 -6.595 -9.615 1.00 92.38 194 ALA A N 1
ATOM 1611 C CA . ALA A 1 194 ? -13.901 -5.370 -10.307 1.00 92.38 194 ALA A CA 1
ATOM 1612 C C . ALA A 1 194 ? -13.034 -4.198 -9.813 1.00 92.38 194 ALA A C 1
ATOM 1614 O O . ALA A 1 194 ? -12.763 -4.060 -8.612 1.00 92.38 194 ALA A O 1
ATOM 1615 N N . GLN A 1 195 ? -12.590 -3.347 -10.736 1.00 89.50 195 GLN A N 1
ATOM 1616 C CA . GLN A 1 195 ? -11.776 -2.166 -10.458 1.00 89.50 195 GLN A CA 1
ATOM 1617 C C . GLN A 1 195 ? -12.276 -0.945 -11.228 1.00 89.50 195 GLN A C 1
ATOM 1619 O O . GLN A 1 195 ? -12.794 -1.059 -12.330 1.00 89.50 195 GLN A O 1
ATOM 1624 N N . SER A 1 196 ? -12.096 0.239 -10.655 1.00 90.56 196 SER A N 1
ATOM 1625 C CA . SER A 1 196 ? -12.404 1.513 -11.312 1.00 90.56 196 SER A CA 1
ATOM 1626 C C . SER A 1 196 ? -11.582 2.631 -10.664 1.00 90.56 196 SER A C 1
ATOM 1628 O O . SER A 1 196 ? -11.078 2.451 -9.550 1.00 90.56 196 SER A O 1
ATOM 1630 N N . PRO A 1 197 ? -11.386 3.791 -11.314 1.00 90.62 197 PRO A N 1
ATOM 1631 C CA . PRO A 1 197 ? -10.668 4.920 -10.719 1.00 90.62 197 PRO A CA 1
ATOM 1632 C C . PRO A 1 197 ? -11.554 5.697 -9.723 1.00 90.62 197 PRO A C 1
ATOM 1634 O O . PRO A 1 197 ? -11.606 6.925 -9.755 1.00 90.62 197 PRO A O 1
ATOM 1637 N N . TRP A 1 198 ? -12.269 4.996 -8.835 1.00 88.69 198 TRP A N 1
ATOM 1638 C CA . TRP A 1 198 ? -13.285 5.570 -7.939 1.00 88.69 198 TRP A CA 1
ATOM 1639 C C . TRP A 1 198 ? -12.739 6.651 -6.999 1.00 88.69 198 TRP A C 1
ATOM 1641 O O . TRP A 1 198 ? -13.470 7.558 -6.609 1.00 88.69 198 TRP A O 1
ATOM 1651 N N . LEU A 1 199 ? -11.448 6.600 -6.662 1.00 88.88 199 LEU A N 1
ATOM 1652 C CA . LEU A 1 199 ? -10.819 7.568 -5.765 1.00 88.88 199 LEU A CA 1
ATOM 1653 C C . LEU A 1 199 ? -10.325 8.835 -6.485 1.00 88.88 199 LEU A C 1
ATOM 1655 O O . LEU A 1 199 ? -10.093 9.855 -5.834 1.00 88.88 199 LEU A O 1
ATOM 1659 N N . ARG A 1 200 ? -10.208 8.804 -7.821 1.00 90.75 200 ARG A N 1
ATOM 1660 C CA . ARG A 1 200 ? -9.637 9.889 -8.636 1.00 90.75 200 ARG A CA 1
ATOM 1661 C C . ARG A 1 200 ? -10.313 11.231 -8.374 1.00 90.75 200 ARG A C 1
ATOM 1663 O O . ARG A 1 200 ? -9.632 12.192 -8.030 1.00 90.75 200 ARG A O 1
ATOM 1670 N N . ALA A 1 201 ? -11.643 11.266 -8.445 1.00 92.75 201 ALA A N 1
ATOM 1671 C CA . ALA A 1 201 ? -12.411 12.499 -8.282 1.00 92.75 201 ALA A CA 1
ATOM 1672 C C . ALA A 1 201 ? -12.168 13.160 -6.910 1.00 92.75 201 ALA A C 1
ATOM 1674 O O . ALA A 1 201 ? -12.063 14.380 -6.803 1.00 92.75 201 ALA A O 1
ATOM 1675 N N . TYR A 1 202 ? -12.026 12.360 -5.848 1.00 91.75 202 TYR A N 1
ATOM 1676 C CA . TYR A 1 202 ? -11.743 12.879 -4.509 1.00 91.75 202 TYR A CA 1
ATOM 1677 C C . TYR A 1 202 ? -10.312 13.427 -4.384 1.00 91.75 202 TYR A C 1
ATOM 1679 O O . TYR A 1 202 ? -10.090 14.467 -3.760 1.00 91.75 202 TYR A O 1
ATOM 1687 N N . ILE A 1 203 ? -9.330 12.759 -4.998 1.00 89.75 203 ILE A N 1
ATOM 1688 C CA . ILE A 1 203 ? -7.942 13.242 -5.016 1.00 89.75 203 ILE A CA 1
ATOM 1689 C C . ILE A 1 203 ? -7.823 14.543 -5.807 1.00 89.75 203 ILE A C 1
ATOM 1691 O O . ILE A 1 203 ? -7.124 15.458 -5.363 1.00 89.75 203 ILE A O 1
ATOM 1695 N N . GLU A 1 204 ? -8.505 14.643 -6.945 1.00 91.50 204 GLU A N 1
ATOM 1696 C CA . GLU A 1 204 ? -8.560 15.851 -7.771 1.00 91.50 204 GLU A CA 1
ATOM 1697 C C . GLU A 1 204 ? -9.196 17.007 -6.995 1.00 91.50 204 GLU A C 1
ATOM 1699 O O . GLU A 1 204 ? -8.573 18.063 -6.878 1.00 91.50 204 GLU A O 1
ATOM 1704 N N . LEU A 1 205 ? -10.333 16.775 -6.326 1.00 91.81 205 LEU A N 1
ATOM 1705 C CA . LEU A 1 205 ? -10.975 17.756 -5.445 1.00 91.81 205 LEU A CA 1
ATOM 1706 C C . LEU A 1 205 ? -10.007 18.300 -4.383 1.00 91.81 205 LEU A C 1
ATOM 1708 O O . LEU A 1 205 ? -9.871 19.514 -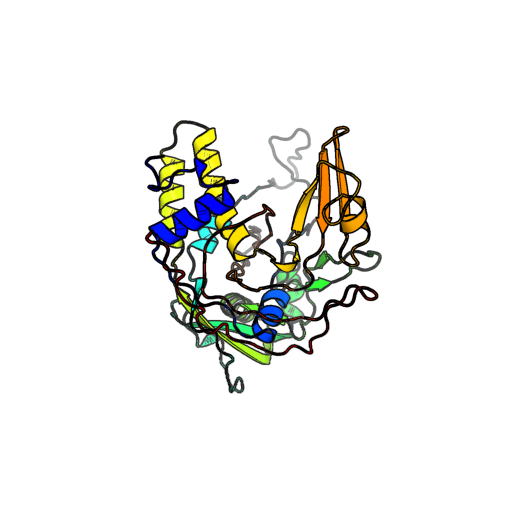4.203 1.00 91.81 205 LEU A O 1
ATOM 1712 N N . ASN A 1 206 ? -9.321 17.412 -3.663 1.00 91.06 206 ASN A N 1
ATOM 1713 C CA . ASN A 1 206 ? -8.383 17.811 -2.614 1.00 91.06 206 ASN A CA 1
ATOM 1714 C C . ASN A 1 206 ? -7.159 18.530 -3.188 1.00 91.06 206 ASN A C 1
ATOM 1716 O O . ASN A 1 206 ? -6.619 19.437 -2.554 1.00 91.06 206 ASN A O 1
ATOM 1720 N N . THR A 1 207 ? -6.725 18.148 -4.388 1.00 88.88 207 THR A N 1
ATOM 1721 C CA . THR A 1 207 ? -5.610 18.790 -5.089 1.00 88.88 207 THR A CA 1
ATOM 1722 C C . THR A 1 207 ? -5.987 20.202 -5.529 1.00 88.88 207 THR A C 1
ATOM 1724 O O . THR A 1 207 ? -5.230 21.133 -5.264 1.00 88.88 207 THR A O 1
ATOM 1727 N N . GLU A 1 208 ? -7.177 20.406 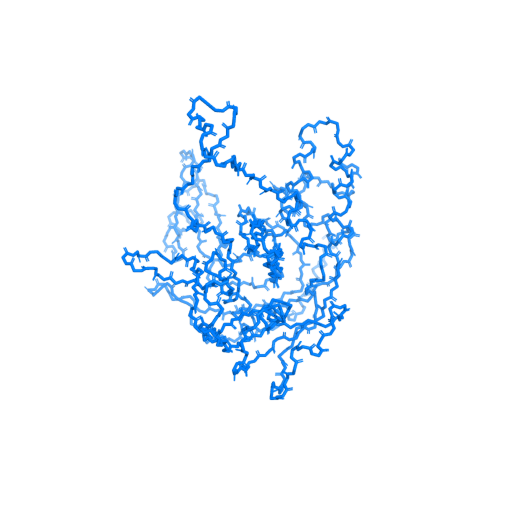-6.095 1.00 91.12 208 GLU A N 1
ATOM 1728 C CA . GLU A 1 208 ? -7.684 21.739 -6.430 1.00 91.12 208 GLU A CA 1
ATOM 1729 C C . GLU A 1 208 ? -7.776 22.637 -5.198 1.00 91.12 208 GLU A C 1
ATOM 1731 O O . GLU A 1 208 ? -7.320 23.782 -5.210 1.00 91.12 208 GLU A O 1
ATOM 1736 N N . ARG A 1 209 ? -8.330 22.110 -4.104 1.00 90.12 209 ARG A N 1
ATOM 1737 C CA . ARG A 1 209 ? -8.444 22.849 -2.844 1.00 90.12 209 ARG A CA 1
ATOM 1738 C C . ARG A 1 209 ? -7.091 23.204 -2.260 1.00 90.12 209 ARG A C 1
ATOM 1740 O O . ARG A 1 209 ? -6.907 24.323 -1.793 1.00 90.12 209 ARG A O 1
ATOM 1747 N N . ARG A 1 210 ? -6.125 22.289 -2.340 1.00 89.44 210 ARG A N 1
ATOM 1748 C CA . ARG A 1 210 ? -4.742 22.546 -1.937 1.00 89.44 210 ARG A CA 1
ATOM 1749 C C . ARG A 1 210 ? -4.102 23.663 -2.759 1.00 89.44 210 ARG A C 1
ATOM 1751 O O . ARG A 1 210 ? -3.363 24.455 -2.189 1.00 89.44 210 ARG A O 1
ATOM 1758 N N . THR A 1 211 ? -4.386 23.740 -4.057 1.00 88.81 211 THR A N 1
ATOM 1759 C CA . THR A 1 211 ? -3.893 24.815 -4.932 1.00 88.81 211 THR A CA 1
ATOM 1760 C C . THR A 1 211 ? -4.541 26.163 -4.607 1.00 88.81 211 THR A C 1
ATOM 1762 O O . THR A 1 211 ? -3.867 27.186 -4.660 1.00 88.81 211 THR A O 1
ATOM 1765 N N . ARG A 1 212 ? -5.830 26.178 -4.240 1.00 91.38 212 ARG A N 1
ATOM 1766 C CA . ARG A 1 212 ? -6.562 27.405 -3.866 1.00 91.38 212 ARG A CA 1
ATOM 1767 C C . ARG A 1 212 ? -6.296 27.876 -2.431 1.00 91.38 212 ARG A C 1
ATOM 1769 O O . ARG A 1 212 ? -6.590 29.024 -2.112 1.00 91.38 212 ARG A O 1
ATOM 1776 N N . ALA A 1 213 ? -5.773 27.008 -1.569 1.00 90.94 213 ALA A N 1
ATOM 1777 C CA . ALA A 1 213 ? -5.500 27.316 -0.171 1.00 90.94 213 ALA A CA 1
ATOM 1778 C C . ALA A 1 213 ? -4.437 28.417 -0.028 1.00 90.94 213 ALA A C 1
ATOM 1780 O O . ALA A 1 213 ? -3.312 28.292 -0.515 1.00 90.94 213 ALA A O 1
ATOM 1781 N N . SER A 1 214 ? -4.777 29.479 0.700 1.00 90.94 214 SER A N 1
ATOM 1782 C CA . SER A 1 214 ? -3.890 30.626 0.930 1.00 90.94 214 SER A CA 1
ATOM 1783 C C . SER A 1 214 ? -2.907 30.386 2.080 1.00 90.94 214 SER A C 1
ATOM 1785 O O . SER A 1 214 ? -1.773 30.868 2.057 1.00 90.94 214 SER A O 1
ATOM 1787 N N . ASN A 1 215 ? -3.304 29.593 3.076 1.00 92.62 215 ASN A N 1
ATOM 1788 C CA . ASN A 1 215 ? -2.509 29.335 4.272 1.00 92.62 215 ASN A CA 1
ATOM 1789 C C . ASN A 1 215 ? -1.814 27.962 4.242 1.00 92.62 215 ASN A C 1
ATOM 1791 O O . ASN A 1 215 ? -2.164 27.056 3.482 1.00 92.62 215 ASN A O 1
ATOM 1795 N N . GLU A 1 216 ? -0.752 27.829 5.039 1.00 91.50 216 GLU A N 1
ATOM 1796 C CA . GLU A 1 216 ? 0.031 26.592 5.132 1.00 91.50 216 GLU A CA 1
ATOM 1797 C C . GLU A 1 216 ? -0.767 25.453 5.783 1.00 91.50 216 GLU A C 1
ATOM 1799 O O . GLU A 1 216 ? -0.660 24.299 5.364 1.00 91.50 216 GLU A O 1
ATOM 1804 N N . PHE A 1 217 ? -1.611 25.782 6.762 1.00 90.44 217 PHE A N 1
ATOM 1805 C CA . PHE A 1 217 ? -2.444 24.814 7.467 1.00 90.44 217 PHE A CA 1
ATOM 1806 C C . PHE A 1 217 ? -3.369 24.048 6.512 1.00 90.44 217 PHE A C 1
ATOM 1808 O O . PHE A 1 217 ? -3.328 22.822 6.477 1.00 90.44 217 PHE A O 1
ATOM 1815 N N . GLU A 1 218 ? -4.146 24.742 5.683 1.00 89.31 218 GLU A N 1
ATOM 1816 C CA . GLU A 1 218 ? -5.051 24.142 4.698 1.00 89.31 218 GLU A CA 1
ATOM 1817 C C . GLU A 1 218 ? -4.292 23.333 3.646 1.00 89.31 218 GLU A C 1
ATOM 1819 O O . GLU A 1 218 ? -4.689 22.215 3.307 1.00 89.31 218 GLU A O 1
ATOM 1824 N N . ARG A 1 219 ? -3.155 23.852 3.164 1.00 87.12 219 ARG A N 1
ATOM 1825 C CA . ARG A 1 219 ? -2.297 23.115 2.225 1.00 87.12 219 ARG A CA 1
ATOM 1826 C C . ARG A 1 219 ? -1.832 21.784 2.815 1.00 87.12 219 ARG A C 1
ATOM 1828 O O . ARG A 1 219 ? -1.822 20.771 2.108 1.00 87.12 219 ARG A O 1
ATOM 1835 N N . ASN A 1 220 ? -1.467 21.782 4.095 1.00 88.69 220 ASN A N 1
ATOM 1836 C CA . ASN A 1 220 ? -1.077 20.581 4.825 1.00 88.69 220 ASN A CA 1
ATOM 1837 C C . ASN A 1 220 ? -2.275 19.673 5.128 1.00 88.69 220 ASN A C 1
ATOM 1839 O O . ASN A 1 220 ? -2.146 18.455 5.005 1.00 88.69 220 ASN A O 1
ATOM 1843 N N . LEU A 1 221 ? -3.446 20.235 5.432 1.00 90.19 221 LEU A N 1
ATOM 1844 C CA . LEU A 1 221 ? -4.682 19.495 5.676 1.00 90.19 221 LEU A CA 1
ATOM 1845 C C . LEU A 1 221 ? -5.070 18.647 4.459 1.00 90.19 221 LEU A C 1
ATOM 1847 O O . LEU A 1 221 ? -5.176 17.430 4.581 1.00 90.19 221 LEU A O 1
ATOM 1851 N N . TYR A 1 222 ? -5.205 19.249 3.274 1.00 88.94 222 TYR A N 1
ATOM 1852 C CA . TYR A 1 222 ? -5.594 18.515 2.061 1.00 88.94 222 TYR A CA 1
ATOM 1853 C C . TYR A 1 222 ? -4.548 17.468 1.647 1.00 88.94 222 TYR A C 1
ATOM 1855 O O . TYR A 1 222 ? -4.897 16.371 1.206 1.00 88.94 222 TYR A O 1
ATOM 1863 N N . LYS A 1 223 ? -3.255 17.757 1.859 1.00 86.75 223 LYS A N 1
ATOM 1864 C CA . LYS A 1 223 ? -2.174 16.775 1.672 1.00 86.75 223 LYS A CA 1
ATOM 1865 C C . LYS A 1 223 ? -2.337 15.575 2.612 1.00 86.75 223 LYS A C 1
ATOM 1867 O O . LYS A 1 223 ? -2.225 14.430 2.176 1.00 86.75 223 LYS A O 1
ATOM 1872 N N . LEU A 1 224 ? -2.596 15.828 3.895 1.00 87.69 224 LEU A N 1
ATOM 1873 C CA . LEU A 1 224 ? -2.807 14.783 4.895 1.00 87.69 224 LEU A CA 1
ATOM 1874 C C . LEU A 1 224 ? -4.076 13.977 4.612 1.00 87.69 224 LEU A C 1
ATOM 1876 O O . LEU A 1 224 ? -4.043 12.761 4.766 1.00 87.69 224 LEU A O 1
ATOM 1880 N N . MET A 1 225 ? -5.155 14.619 4.156 1.00 88.88 225 MET A N 1
ATOM 1881 C CA . MET A 1 225 ? -6.409 13.952 3.794 1.00 88.88 225 MET A CA 1
ATOM 1882 C C . MET A 1 225 ? -6.206 12.913 2.689 1.00 88.88 225 MET A C 1
ATOM 1884 O O . MET A 1 225 ? -6.667 11.783 2.847 1.00 88.88 225 MET A O 1
ATOM 1888 N N . ASN A 1 226 ? -5.452 13.248 1.634 1.00 85.62 226 ASN A N 1
ATOM 1889 C CA . ASN A 1 226 ? -5.095 12.294 0.578 1.00 85.62 226 ASN A CA 1
ATOM 1890 C C . ASN A 1 226 ? -4.290 11.111 1.139 1.00 85.62 226 ASN A C 1
ATOM 1892 O O . ASN A 1 226 ? -4.666 9.955 0.961 1.00 85.62 226 ASN A O 1
ATOM 1896 N N . ASN A 1 227 ? -3.214 11.385 1.881 1.00 82.56 227 ASN A N 1
ATOM 1897 C CA . ASN A 1 227 ? -2.363 10.330 2.442 1.00 82.56 227 ASN A CA 1
ATOM 1898 C C . ASN A 1 227 ? -3.107 9.431 3.446 1.00 82.56 227 ASN A C 1
ATOM 1900 O O . ASN A 1 227 ? -2.824 8.238 3.554 1.00 82.56 227 ASN A O 1
ATOM 1904 N N . ALA A 1 228 ? -4.047 9.998 4.199 1.00 84.50 228 ALA A N 1
ATOM 1905 C CA . ALA A 1 228 ? -4.806 9.278 5.207 1.00 84.50 228 ALA A CA 1
ATOM 1906 C C . ALA A 1 228 ? -5.827 8.304 4.597 1.00 84.50 228 ALA A C 1
ATOM 1908 O O . ALA A 1 228 ? -5.996 7.223 5.158 1.00 84.50 228 ALA A O 1
ATOM 1909 N N . VAL A 1 229 ? -6.436 8.615 3.441 1.00 81.75 229 VAL A N 1
ATOM 1910 C CA . VAL A 1 229 ? -7.308 7.654 2.732 1.00 81.75 229 VAL A CA 1
ATOM 1911 C C . VAL A 1 229 ? -6.526 6.399 2.357 1.00 81.75 229 VAL A C 1
ATOM 1913 O O . VAL A 1 229 ? -6.971 5.292 2.655 1.00 81.75 229 VAL A O 1
ATOM 1916 N N . PHE A 1 230 ? -5.320 6.558 1.803 1.00 77.56 230 PHE A N 1
ATOM 1917 C CA . PHE A 1 230 ? -4.444 5.423 1.513 1.00 77.56 230 PHE A CA 1
ATOM 1918 C C . PHE A 1 230 ? -4.179 4.576 2.767 1.00 77.56 230 PHE A C 1
ATOM 1920 O O . PHE A 1 230 ? -4.389 3.364 2.763 1.00 77.56 230 PHE A O 1
ATOM 1927 N N . GLY A 1 231 ? -3.788 5.214 3.876 1.00 77.31 231 GLY A N 1
ATOM 1928 C CA . GLY A 1 231 ? -3.555 4.520 5.146 1.00 77.31 231 GLY A CA 1
ATOM 1929 C C . GLY A 1 231 ? -4.780 3.745 5.645 1.00 77.31 231 GLY A C 1
ATOM 1930 O O . GLY A 1 231 ? -4.627 2.646 6.182 1.00 77.31 231 GLY A O 1
ATOM 1931 N N . LYS A 1 232 ? -5.986 4.279 5.418 1.00 79.06 232 LYS A N 1
ATOM 1932 C CA . LYS A 1 232 ? -7.246 3.630 5.789 1.00 79.06 232 LYS A CA 1
ATOM 1933 C C . LYS A 1 232 ? -7.601 2.416 4.943 1.00 79.06 232 LYS A C 1
ATOM 1935 O O . LYS A 1 232 ? -8.047 1.425 5.510 1.00 79.06 232 LYS A O 1
ATOM 1940 N N . THR A 1 233 ? -7.298 2.419 3.646 1.00 73.44 233 THR A N 1
ATOM 1941 C CA . THR A 1 233 ? -7.491 1.228 2.789 1.00 73.44 233 THR A CA 1
ATOM 1942 C C . THR A 1 233 ? -6.620 0.024 3.169 1.00 73.44 233 THR A C 1
ATOM 1944 O O . THR A 1 233 ? -6.876 -1.091 2.722 1.00 73.44 233 THR A O 1
ATOM 1947 N N . MET A 1 234 ? -5.582 0.232 3.988 1.00 73.56 234 MET A N 1
ATOM 1948 C CA . MET A 1 234 ? -4.645 -0.804 4.444 1.00 73.56 234 MET A CA 1
ATOM 1949 C C . MET A 1 234 ? -4.652 -0.966 5.971 1.00 73.56 234 MET A C 1
ATOM 1951 O O . MET A 1 234 ? -3.664 -1.405 6.578 1.00 73.56 234 MET A O 1
ATOM 1955 N N . GLU A 1 235 ? -5.744 -0.566 6.620 1.00 79.56 235 GLU A N 1
ATOM 1956 C CA . GLU A 1 235 ? -5.859 -0.635 8.066 1.00 79.56 235 GLU A CA 1
ATOM 1957 C C . GLU A 1 235 ? -5.873 -2.088 8.552 1.00 79.56 235 GLU A C 1
ATOM 1959 O O . GLU A 1 235 ? -6.675 -2.920 8.138 1.00 79.56 235 GLU A O 1
ATOM 1964 N N . ASN A 1 236 ? -4.959 -2.407 9.469 1.00 80.25 236 ASN A N 1
ATOM 1965 C CA . ASN A 1 236 ? -4.850 -3.755 10.006 1.00 80.25 236 ASN A CA 1
ATOM 1966 C C . ASN A 1 236 ? -5.604 -3.854 11.333 1.00 80.25 236 ASN A C 1
ATOM 1968 O O . ASN A 1 236 ? -5.047 -3.556 12.399 1.00 80.25 236 ASN A O 1
ATOM 1972 N N . VAL A 1 237 ? -6.840 -4.343 11.223 1.00 81.56 237 VAL A N 1
ATOM 1973 C CA . VAL A 1 237 ? -7.797 -4.576 12.314 1.00 81.56 237 VAL A CA 1
ATOM 1974 C C . VAL A 1 237 ? -7.272 -5.509 13.413 1.00 81.56 237 VAL A C 1
ATOM 1976 O O . VAL A 1 237 ? -7.706 -5.406 14.556 1.00 81.56 237 VAL A O 1
ATOM 1979 N N . ARG A 1 238 ? -6.265 -6.360 13.141 1.00 81.50 238 ARG A N 1
ATOM 1980 C CA . ARG A 1 238 ? -5.646 -7.220 14.176 1.00 81.50 238 ARG A CA 1
ATOM 1981 C C . ARG A 1 238 ? -4.855 -6.431 15.218 1.00 81.50 238 ARG A C 1
ATOM 1983 O O . ARG A 1 238 ? -4.534 -6.972 16.269 1.00 81.50 238 ARG A O 1
ATOM 1990 N N . ASN A 1 239 ? -4.500 -5.179 14.925 1.00 84.56 239 ASN A N 1
ATOM 1991 C CA . ASN A 1 239 ? -3.827 -4.309 15.891 1.00 84.56 239 ASN A CA 1
ATOM 1992 C C . ASN A 1 239 ? -4.812 -3.542 16.779 1.00 84.56 239 ASN A C 1
ATOM 1994 O O . ASN A 1 239 ? -4.366 -2.730 17.586 1.00 84.56 239 ASN A O 1
ATOM 1998 N N . TYR A 1 240 ? -6.123 -3.732 16.610 1.00 85.12 240 TYR A N 1
ATOM 1999 C CA . TYR A 1 240 ? -7.093 -3.084 17.480 1.00 85.12 240 TYR A CA 1
ATOM 2000 C C . TYR A 1 240 ? -7.020 -3.670 18.882 1.00 85.12 240 TYR A C 1
ATOM 2002 O O . TYR A 1 240 ? -6.868 -4.877 19.083 1.00 85.12 240 TYR A O 1
ATOM 2010 N N . VAL A 1 241 ? -7.134 -2.773 19.849 1.00 87.00 241 VAL A N 1
ATOM 2011 C CA . VAL A 1 241 ? -7.109 -3.074 21.272 1.00 87.00 241 VAL A CA 1
ATOM 2012 C C . VAL A 1 241 ? -8.357 -2.488 21.905 1.00 87.00 241 VAL A C 1
ATOM 2014 O O . VAL A 1 241 ? -8.872 -1.465 21.456 1.00 87.00 241 VAL A O 1
ATOM 2017 N N . ASP A 1 242 ? -8.843 -3.149 22.944 1.00 88.81 242 ASP A N 1
ATOM 2018 C CA . ASP A 1 242 ? -9.871 -2.594 23.807 1.00 88.81 242 ASP A CA 1
ATOM 2019 C C . ASP A 1 242 ? -9.194 -1.803 24.914 1.00 88.81 242 ASP A C 1
ATOM 2021 O O . ASP A 1 242 ? -8.488 -2.373 25.744 1.00 88.81 242 ASP A O 1
ATOM 2025 N N . VAL A 1 243 ? -9.425 -0.495 24.935 1.00 90.44 243 VAL A N 1
ATOM 2026 C CA . VAL A 1 243 ? -8.958 0.370 26.019 1.00 90.44 243 VAL A CA 1
ATOM 2027 C C . VAL A 1 243 ? -10.117 0.621 26.971 1.00 90.44 243 VAL A C 1
ATOM 2029 O O . VAL A 1 243 ? -11.193 1.060 26.563 1.00 90.44 243 VAL A O 1
ATOM 2032 N N . ARG A 1 244 ? -9.913 0.327 28.255 1.00 92.38 244 ARG A N 1
ATOM 2033 C CA . ARG A 1 244 ? -10.868 0.626 29.325 1.00 92.38 244 ARG A CA 1
ATOM 2034 C C . ARG A 1 244 ? -10.262 1.661 30.256 1.00 92.38 244 ARG A C 1
ATOM 2036 O O . ARG A 1 244 ? -9.215 1.412 30.845 1.00 92.38 244 ARG A O 1
ATOM 2043 N N . LEU A 1 245 ? -10.930 2.803 30.381 1.00 92.75 245 LEU A N 1
ATOM 2044 C CA . LEU A 1 245 ? -10.617 3.792 31.404 1.00 92.75 245 LEU A CA 1
ATOM 2045 C C . LEU A 1 245 ? -11.301 3.373 32.704 1.00 92.75 245 LEU A C 1
ATOM 2047 O O . LEU A 1 245 ? -12.516 3.172 32.728 1.00 92.75 245 LEU A O 1
ATOM 2051 N N . VAL A 1 246 ? -10.517 3.210 33.762 1.00 93.19 246 VAL A N 1
ATOM 2052 C CA . VAL A 1 246 ? -10.987 2.807 35.086 1.00 93.19 246 VAL A CA 1
ATOM 2053 C C . VAL A 1 246 ? -10.559 3.825 36.127 1.00 93.19 246 VAL A C 1
ATOM 2055 O O . VAL A 1 246 ? -9.457 4.365 36.070 1.00 93.19 246 VAL A O 1
ATOM 2058 N N . THR A 1 247 ? -11.446 4.063 37.089 1.00 93.56 247 THR A N 1
ATOM 2059 C CA . THR A 1 247 ? -11.229 5.016 38.185 1.00 93.56 247 THR A CA 1
ATOM 2060 C C . THR A 1 247 ? -11.188 4.358 39.559 1.00 93.56 247 THR A C 1
ATOM 2062 O O . THR A 1 247 ? -11.110 5.035 40.578 1.00 93.56 247 THR A O 1
ATOM 2065 N N . ARG A 1 248 ? -11.282 3.023 39.608 1.00 90.94 248 ARG A N 1
ATOM 2066 C CA . ARG A 1 248 ? -11.328 2.236 40.845 1.00 90.94 248 ARG A CA 1
ATOM 2067 C C . ARG A 1 248 ? -10.476 0.982 40.700 1.00 90.94 248 ARG A C 1
ATOM 2069 O O . ARG A 1 248 ? -10.456 0.370 39.628 1.00 90.94 248 ARG A O 1
ATOM 2076 N N . TRP A 1 249 ? -9.797 0.604 41.780 1.00 89.31 249 TRP A N 1
ATOM 2077 C CA . TRP A 1 249 ? -8.982 -0.608 41.819 1.00 89.31 249 TRP A CA 1
ATOM 2078 C C . TRP A 1 249 ? -9.847 -1.867 41.930 1.00 89.31 249 TRP A C 1
ATOM 2080 O O . TRP A 1 249 ? -9.754 -2.752 41.077 1.00 89.31 249 TRP A O 1
ATOM 2090 N N . ASP A 1 250 ? -10.730 -1.894 42.927 1.00 90.50 250 ASP A N 1
ATOM 2091 C CA . ASP A 1 250 ? -11.517 -3.070 43.293 1.00 90.50 250 ASP A CA 1
ATOM 2092 C C . ASP A 1 250 ? -12.796 -3.248 42.461 1.00 90.50 250 ASP A C 1
ATOM 2094 O O . ASP A 1 250 ? -13.342 -2.318 41.855 1.00 90.50 250 ASP A O 1
ATOM 2098 N N . GLY A 1 251 ? -13.333 -4.469 42.515 1.00 87.25 251 GLY A N 1
ATOM 2099 C CA . GLY A 1 251 ? -14.638 -4.833 41.972 1.00 87.25 251 GLY A CA 1
ATOM 2100 C C . GLY A 1 251 ? -14.584 -5.465 40.581 1.00 87.25 251 GLY A C 1
ATOM 2101 O O . GLY A 1 251 ? -13.565 -5.475 39.896 1.00 87.25 251 GLY A O 1
ATOM 2102 N N . ARG A 1 252 ? -15.729 -5.993 40.128 1.00 81.38 252 ARG A N 1
ATOM 2103 C CA . ARG A 1 252 ? -15.841 -6.763 38.871 1.00 81.38 252 ARG A CA 1
ATOM 2104 C C . ARG A 1 252 ? -15.364 -6.002 37.625 1.00 81.38 252 ARG A C 1
ATOM 2106 O O . ARG A 1 252 ? -14.918 -6.624 36.663 1.00 81.38 252 ARG A O 1
ATOM 2113 N N . TYR A 1 253 ? -15.485 -4.676 37.640 1.00 84.50 253 TYR A N 1
ATOM 2114 C CA . TYR A 1 253 ? -15.040 -3.781 36.567 1.00 84.50 253 TYR A CA 1
ATOM 2115 C C . TYR A 1 253 ? -13.856 -2.894 36.984 1.00 84.50 253 TYR A C 1
ATOM 2117 O O . TYR A 1 253 ? -13.509 -1.966 36.257 1.00 84.50 253 TYR A O 1
ATOM 2125 N N . GLY A 1 254 ? -13.262 -3.166 38.150 1.00 89.38 254 GLY A N 1
ATOM 2126 C CA . GLY A 1 254 ? -12.076 -2.481 38.644 1.00 89.38 254 GLY A CA 1
ATOM 2127 C C . GLY A 1 254 ? -10.812 -2.889 37.890 1.00 89.38 254 GLY A C 1
ATOM 2128 O O . GLY A 1 254 ? -10.805 -3.844 37.102 1.00 89.38 254 GLY A O 1
ATOM 2129 N N . ALA A 1 255 ? -9.734 -2.146 38.134 1.00 90.44 255 ALA A N 1
ATOM 2130 C CA . ALA A 1 255 ? -8.443 -2.392 37.507 1.00 90.44 255 ALA A CA 1
ATOM 2131 C C . ALA A 1 255 ? -7.936 -3.824 37.739 1.00 90.44 255 ALA A C 1
ATOM 2133 O O . ALA A 1 255 ? -7.484 -4.467 36.791 1.00 90.44 255 ALA A O 1
ATOM 2134 N N . GLU A 1 256 ? -8.073 -4.345 38.962 1.00 93.12 256 GLU A N 1
ATOM 2135 C CA . GLU A 1 256 ? -7.613 -5.688 39.331 1.00 93.12 256 GLU A CA 1
ATOM 2136 C C . GLU A 1 256 ? -8.248 -6.771 38.445 1.00 93.12 256 GLU A C 1
ATOM 2138 O O . GLU A 1 256 ? -7.547 -7.582 37.832 1.00 93.12 256 GLU A O 1
ATOM 2143 N N . ALA A 1 257 ? -9.575 -6.736 38.294 1.00 92.75 257 ALA A N 1
ATOM 2144 C CA . ALA A 1 257 ? -10.308 -7.739 37.528 1.00 92.75 257 ALA A CA 1
ATOM 2145 C C . ALA A 1 257 ? -9.978 -7.693 36.028 1.00 92.75 257 ALA A C 1
ATOM 2147 O O . ALA A 1 257 ? -10.005 -8.723 35.355 1.00 92.75 257 ALA A O 1
ATOM 2148 N N . LEU A 1 258 ? -9.673 -6.509 35.485 1.00 91.62 258 LEU A N 1
ATOM 2149 C CA . LEU A 1 258 ? -9.279 -6.350 34.083 1.00 91.62 258 LEU A CA 1
ATOM 2150 C C . LEU A 1 258 ? -7.826 -6.772 33.833 1.00 91.62 258 LEU A C 1
ATOM 2152 O O . LEU A 1 258 ? -7.557 -7.360 32.787 1.00 91.62 258 LEU A O 1
ATOM 2156 N N . ILE A 1 259 ? -6.915 -6.525 34.779 1.00 92.31 259 ILE A N 1
ATOM 2157 C CA . ILE A 1 259 ? -5.515 -6.979 34.710 1.00 92.31 259 ILE A CA 1
ATOM 2158 C C . ILE A 1 259 ? -5.435 -8.507 34.794 1.00 92.31 259 ILE A C 1
ATOM 2160 O O . ILE A 1 259 ? -4.632 -9.122 34.097 1.00 92.31 259 ILE A O 1
ATOM 2164 N N . ALA A 1 260 ? -6.303 -9.129 35.594 1.00 92.38 260 ALA A N 1
ATOM 2165 C CA . ALA A 1 260 ? -6.370 -10.581 35.725 1.00 92.38 260 ALA A CA 1
ATOM 2166 C C . ALA A 1 260 ? -6.881 -11.298 34.459 1.00 92.38 260 ALA A C 1
ATOM 2168 O O . ALA A 1 260 ? -6.806 -12.526 34.371 1.00 92.38 260 ALA A O 1
ATOM 2169 N N . LYS A 1 261 ? -7.414 -10.572 33.464 1.00 91.25 261 LYS A N 1
ATOM 2170 C CA . LYS A 1 261 ? -7.913 -11.201 32.238 1.00 91.25 261 LYS A CA 1
ATOM 2171 C C . LYS A 1 261 ? -6.769 -11.772 31.393 1.00 91.25 261 LYS A C 1
ATOM 2173 O O . LYS A 1 261 ? -5.746 -11.117 31.211 1.00 91.25 261 LYS A O 1
ATOM 2178 N N . PRO A 1 262 ? -6.968 -12.934 30.744 1.00 90.81 262 PRO A N 1
ATOM 2179 C CA . PRO A 1 262 ? -5.931 -13.573 29.927 1.00 90.81 262 PRO A CA 1
ATOM 2180 C C . PRO A 1 262 ? -5.537 -12.763 28.683 1.00 90.81 262 PRO A C 1
ATOM 2182 O O . PRO A 1 262 ? -4.473 -12.982 28.108 1.00 90.81 262 PRO A O 1
ATOM 2185 N N . ASN A 1 263 ? -6.387 -11.831 28.245 1.00 92.12 263 ASN A N 1
ATOM 2186 C CA . ASN A 1 263 ? -6.112 -10.929 27.132 1.00 92.12 263 ASN A CA 1
ATOM 2187 C C . ASN A 1 263 ? -5.550 -9.570 27.571 1.00 92.12 263 ASN A C 1
ATOM 2189 O O . ASN A 1 263 ? -5.437 -8.676 26.734 1.00 92.12 263 ASN A O 1
ATOM 2193 N N . PHE A 1 264 ? -5.195 -9.395 28.845 1.00 92.00 264 PHE A N 1
ATOM 2194 C CA . PHE A 1 264 ? -4.506 -8.199 29.310 1.00 92.00 264 PHE A CA 1
ATOM 2195 C C . PHE A 1 264 ? -3.202 -7.976 28.535 1.00 92.00 264 PHE A C 1
ATOM 2197 O O . PHE A 1 264 ? -2.412 -8.901 28.327 1.00 92.00 264 PHE A O 1
ATOM 2204 N N . HIS A 1 265 ? -2.985 -6.741 28.078 1.00 89.88 265 HIS A N 1
ATOM 2205 C CA . HIS A 1 265 ? -1.759 -6.361 27.393 1.00 89.88 265 HIS A CA 1
ATOM 2206 C C . HIS A 1 265 ? -0.879 -5.446 28.233 1.00 89.88 265 HIS A C 1
ATOM 2208 O O . HIS A 1 265 ? 0.307 -5.743 28.396 1.00 89.88 265 HIS A O 1
ATOM 2214 N N . SER A 1 266 ? -1.430 -4.317 28.673 1.00 92.88 266 SER A N 1
ATOM 2215 C CA . SER A 1 266 ? -0.678 -3.245 29.317 1.00 92.88 266 SER A CA 1
ATOM 2216 C C . SER A 1 266 ? -1.601 -2.366 30.170 1.00 92.88 266 SER A C 1
ATOM 2218 O O . SER A 1 266 ? -2.830 -2.428 30.058 1.00 92.88 266 SER A O 1
ATOM 2220 N N . ARG A 1 267 ? -1.001 -1.547 31.040 1.00 92.00 267 ARG A N 1
ATOM 2221 C CA . ARG A 1 267 ? -1.701 -0.506 31.800 1.00 92.00 267 ARG A CA 1
ATOM 2222 C C . ARG A 1 267 ? -0.915 0.799 31.760 1.00 92.00 267 ARG A C 1
ATOM 2224 O O . ARG A 1 267 ? 0.311 0.771 31.872 1.00 92.00 267 ARG A O 1
ATOM 2231 N N . SER A 1 268 ? -1.636 1.910 31.701 1.00 93.38 268 SER A N 1
ATOM 2232 C CA . SER A 1 268 ? -1.096 3.269 31.767 1.00 93.38 268 SER A CA 1
ATOM 2233 C C . SER A 1 268 ? -1.840 4.039 32.848 1.00 93.38 268 SER A C 1
ATOM 2235 O O . SER A 1 268 ? -3.064 4.128 32.813 1.00 93.38 268 SER A O 1
ATOM 2237 N N . VAL A 1 269 ? -1.117 4.561 33.836 1.00 91.81 269 VAL A N 1
ATOM 2238 C CA . VAL A 1 269 ? -1.699 5.361 34.923 1.00 91.81 269 VAL A CA 1
ATOM 2239 C C . VAL A 1 269 ? -1.576 6.826 34.534 1.00 91.81 269 VAL A C 1
ATOM 2241 O O . VAL A 1 269 ? -0.470 7.279 34.250 1.00 91.81 269 VAL A O 1
ATOM 2244 N N . PHE A 1 270 ? -2.699 7.537 34.478 1.00 91.69 270 PHE A N 1
ATOM 2245 C CA . PHE A 1 270 ? -2.714 8.970 34.183 1.00 91.69 270 PHE A CA 1
ATOM 2246 C C . PHE A 1 270 ? -2.711 9.799 35.463 1.00 91.69 270 PHE A C 1
ATOM 2248 O O . PHE A 1 270 ? -2.050 10.830 35.505 1.00 91.69 270 PHE A O 1
ATOM 2255 N N . ASP A 1 271 ? -3.428 9.331 36.486 1.00 91.12 271 ASP A N 1
ATOM 2256 C CA . ASP A 1 271 ? -3.496 9.954 37.806 1.00 91.12 271 ASP A CA 1
ATOM 2257 C C . ASP A 1 271 ? -3.914 8.917 38.869 1.00 91.12 271 ASP A C 1
ATOM 2259 O O . ASP A 1 271 ? -4.271 7.785 38.527 1.00 91.12 271 ASP A O 1
ATOM 2263 N N . GLU A 1 272 ? -3.911 9.298 40.149 1.00 85.06 272 GLU A N 1
ATOM 2264 C CA . GLU A 1 272 ? -4.282 8.452 41.296 1.00 85.06 272 GLU A CA 1
ATOM 2265 C C . GLU A 1 272 ? -5.651 7.776 41.120 1.00 85.06 272 GLU A C 1
ATOM 2267 O O . GLU A 1 272 ? -5.842 6.627 41.516 1.00 85.06 272 GLU A O 1
ATOM 2272 N N . ASN A 1 273 ? -6.583 8.466 40.456 1.00 89.19 273 ASN A N 1
ATOM 2273 C CA . ASN A 1 273 ? -7.952 8.007 40.229 1.00 89.19 273 ASN A CA 1
ATOM 2274 C C . ASN A 1 273 ? -8.253 7.671 38.762 1.00 89.19 273 ASN A C 1
ATOM 2276 O O . ASN A 1 273 ? -9.425 7.551 38.406 1.00 89.19 273 ASN A O 1
ATOM 2280 N N . LEU A 1 274 ? -7.250 7.554 37.883 1.00 92.50 274 LEU A N 1
ATOM 2281 C CA . LEU A 1 274 ? -7.485 7.263 36.467 1.00 92.50 274 LEU A CA 1
ATOM 2282 C C . LEU A 1 274 ? -6.383 6.397 35.849 1.00 92.50 274 LEU A C 1
ATOM 2284 O O . LEU A 1 274 ? -5.225 6.798 35.723 1.00 92.50 274 LEU A O 1
ATOM 2288 N N . MET A 1 275 ? -6.782 5.225 35.359 1.00 92.00 275 MET A N 1
ATOM 2289 C CA . MET A 1 275 ? -5.916 4.281 34.659 1.00 92.00 275 MET A CA 1
ATOM 2290 C C . MET A 1 275 ? -6.561 3.828 33.346 1.00 92.00 275 MET A C 1
ATOM 2292 O O . MET A 1 275 ? -7.751 3.531 33.298 1.00 92.00 275 MET A O 1
ATOM 2296 N N . ALA A 1 276 ? -5.774 3.731 32.278 1.00 94.56 276 ALA A N 1
ATOM 2297 C CA . ALA A 1 276 ? -6.132 2.988 31.077 1.00 94.56 276 ALA A CA 1
ATOM 2298 C C . ALA A 1 276 ? -5.609 1.556 31.172 1.00 94.56 276 ALA A C 1
ATOM 2300 O O . ALA A 1 276 ? -4.430 1.329 31.449 1.00 94.56 276 ALA A O 1
ATOM 2301 N N . ILE A 1 277 ? -6.477 0.595 30.882 1.00 92.81 277 ILE A N 1
ATOM 2302 C CA . ILE A 1 277 ? -6.116 -0.811 30.726 1.00 92.81 277 ILE A CA 1
ATOM 2303 C C . ILE A 1 277 ? -6.326 -1.201 29.273 1.00 92.81 277 ILE A C 1
ATOM 2305 O O . ILE A 1 277 ? -7.432 -1.083 28.743 1.00 92.81 277 ILE A O 1
ATOM 2309 N N . GLU A 1 278 ? -5.258 -1.678 28.645 1.00 93.50 278 GLU A N 1
ATOM 2310 C CA . GLU A 1 278 ? -5.272 -2.168 27.275 1.00 93.50 278 GLU A CA 1
ATOM 2311 C C . GLU A 1 278 ? -5.446 -3.685 27.270 1.00 93.50 278 GLU A C 1
ATOM 2313 O O . GLU A 1 278 ? -4.645 -4.436 27.836 1.00 93.50 278 GLU A O 1
ATOM 2318 N N . LEU A 1 279 ? -6.486 -4.146 26.585 1.00 91.06 279 LEU A N 1
ATOM 2319 C CA . LEU A 1 279 ? -6.797 -5.551 26.379 1.00 91.06 279 LEU A CA 1
ATOM 2320 C C . LEU A 1 279 ? -6.675 -5.887 24.891 1.00 91.06 279 LEU A C 1
ATOM 2322 O O . LEU A 1 279 ? -7.119 -5.139 24.018 1.00 91.06 279 LEU A O 1
ATOM 2326 N N . ARG A 1 280 ? -6.107 -7.049 24.580 1.00 89.00 280 ARG A N 1
ATOM 2327 C CA . ARG A 1 280 ? -6.098 -7.582 23.216 1.00 89.00 280 ARG A CA 1
ATOM 2328 C C . ARG A 1 280 ? -7.485 -8.079 22.840 1.00 89.00 280 ARG A C 1
ATOM 2330 O O . ARG A 1 280 ? -8.195 -8.665 23.659 1.00 89.00 280 ARG A O 1
ATOM 2337 N N . LYS A 1 281 ? -7.840 -7.916 21.571 1.00 86.19 281 LYS A N 1
ATOM 2338 C CA . LYS A 1 281 ? -9.012 -8.567 20.990 1.00 86.19 281 LYS A CA 1
ATOM 2339 C C . LYS A 1 281 ? -8.771 -10.075 20.892 1.00 86.19 281 LYS A C 1
ATOM 2341 O O . LYS A 1 281 ? -7.746 -10.503 20.369 1.00 86.19 281 LYS A O 1
ATOM 2346 N N . LEU A 1 282 ? -9.705 -10.865 21.422 1.00 84.19 282 LEU A N 1
ATOM 2347 C CA . LEU A 1 282 ? -9.696 -12.330 21.296 1.00 84.19 282 LEU A CA 1
ATOM 2348 C C . LEU A 1 282 ? -10.266 -12.790 19.950 1.00 84.19 282 LEU A C 1
ATOM 2350 O O . LEU A 1 282 ? -9.863 -13.824 19.429 1.00 84.19 282 LEU A O 1
ATOM 2354 N N . GLU A 1 283 ? -11.162 -11.988 19.384 1.00 83.38 283 GLU A N 1
ATOM 2355 C CA . GLU A 1 283 ? -11.789 -12.198 18.085 1.00 83.38 283 GLU A CA 1
ATOM 2356 C C . GLU A 1 283 ? -11.555 -10.958 17.226 1.00 83.38 283 GLU A C 1
ATOM 2358 O O . GLU A 1 283 ? -11.628 -9.826 17.715 1.00 83.38 283 GLU A O 1
ATOM 2363 N N . VAL A 1 284 ? -11.254 -11.166 15.946 1.00 82.12 284 VAL A N 1
ATOM 2364 C CA . VAL A 1 284 ? -11.002 -10.083 14.994 1.00 82.12 284 VAL A CA 1
ATOM 2365 C C . VAL A 1 284 ? -12.046 -10.151 13.893 1.00 82.12 284 VAL A C 1
ATOM 2367 O O . VAL A 1 284 ? -12.107 -11.120 13.145 1.00 82.12 284 VAL A O 1
ATOM 2370 N N . GLN A 1 285 ? -12.840 -9.093 13.771 1.00 80.94 285 GLN A N 1
ATOM 2371 C CA . GLN A 1 285 ? -13.753 -8.902 12.650 1.00 80.94 285 GLN A CA 1
ATOM 2372 C C . GLN A 1 285 ? -13.029 -8.174 11.514 1.00 80.94 285 GLN A C 1
ATOM 2374 O O . GLN A 1 285 ? -12.509 -7.073 11.708 1.00 80.94 285 GLN A O 1
ATOM 2379 N N . PHE A 1 286 ? -13.028 -8.761 10.317 1.00 77.56 286 PHE A N 1
ATOM 2380 C CA . PHE A 1 286 ? -12.569 -8.092 9.098 1.00 77.56 286 PHE A CA 1
ATOM 2381 C C . PHE A 1 286 ? -13.724 -7.293 8.495 1.00 77.56 286 PHE A C 1
ATOM 2383 O O . PHE A 1 286 ? -14.346 -7.695 7.523 1.00 77.56 286 PHE A O 1
ATOM 2390 N N . ASN A 1 287 ? -14.029 -6.155 9.117 1.00 74.19 287 ASN A N 1
ATOM 2391 C CA . ASN A 1 287 ? -15.116 -5.252 8.727 1.00 74.19 287 ASN A CA 1
ATOM 2392 C C . ASN A 1 287 ? -14.618 -3.985 8.011 1.00 74.19 287 ASN A C 1
ATOM 2394 O O . ASN A 1 287 ? -15.340 -2.992 7.916 1.00 74.19 287 ASN A O 1
ATOM 2398 N N . LYS A 1 288 ? -13.358 -3.993 7.565 1.00 75.06 288 LYS A N 1
ATOM 2399 C CA . LYS A 1 288 ? -12.737 -2.896 6.826 1.00 75.06 288 LYS A CA 1
ATOM 2400 C C . LYS A 1 288 ? -12.238 -3.415 5.484 1.00 75.06 288 LYS A C 1
ATOM 2402 O O . LYS A 1 288 ? -11.709 -4.529 5.435 1.00 75.06 288 LYS A O 1
ATOM 2407 N N . PRO A 1 289 ? -12.390 -2.628 4.411 1.00 67.62 289 PRO A N 1
ATOM 2408 C CA . PRO A 1 289 ? -11.845 -3.009 3.127 1.00 67.62 289 PRO A CA 1
ATOM 2409 C C . PRO A 1 289 ? -10.320 -3.063 3.205 1.00 67.62 289 PRO A C 1
ATOM 2411 O O . PRO A 1 289 ? -9.687 -2.153 3.741 1.00 67.62 289 PRO A O 1
ATOM 2414 N N . ILE A 1 290 ? -9.737 -4.126 2.654 1.00 65.19 290 ILE A N 1
ATOM 2415 C CA . ILE A 1 290 ? -8.290 -4.258 2.476 1.00 65.19 290 ILE A CA 1
ATOM 2416 C C . ILE A 1 290 ? -8.033 -4.167 0.980 1.00 65.19 290 ILE A C 1
ATOM 2418 O O . ILE A 1 290 ? -8.125 -5.163 0.262 1.00 65.19 290 ILE A O 1
ATOM 2422 N N . TYR A 1 291 ? -7.717 -2.965 0.509 1.00 65.12 291 TYR A N 1
ATOM 2423 C CA . TYR A 1 291 ? -7.415 -2.745 -0.898 1.00 65.12 291 TYR A CA 1
ATOM 2424 C C . TYR A 1 291 ? -5.921 -2.611 -1.087 1.00 65.12 291 TYR A C 1
ATOM 2426 O O . TYR A 1 291 ? -5.267 -1.689 -0.600 1.00 65.12 291 TYR A O 1
ATOM 2434 N N . TRP A 1 292 ? -5.373 -3.577 -1.811 1.00 54.97 292 TRP A N 1
ATOM 2435 C CA . TRP A 1 292 ? -3.986 -3.553 -2.209 1.00 54.97 292 TRP A CA 1
ATOM 2436 C C . TRP A 1 292 ? -3.881 -3.134 -3.670 1.00 54.97 292 TRP A C 1
ATOM 2438 O O . TRP A 1 292 ? -4.256 -3.862 -4.584 1.00 54.97 292 TRP A O 1
ATOM 2448 N N . HIS A 1 293 ? -3.304 -1.955 -3.864 1.00 52.03 293 HIS A N 1
ATOM 2449 C CA . HIS A 1 293 ? -2.742 -1.519 -5.128 1.00 52.03 293 HIS A CA 1
ATOM 2450 C C . HIS A 1 293 ? -1.241 -1.308 -4.923 1.00 52.03 293 HIS A C 1
ATOM 2452 O O . HIS A 1 293 ? -0.818 -0.693 -3.943 1.00 52.03 293 HIS A O 1
ATOM 2458 N N . SER A 1 294 ? -0.423 -1.860 -5.815 1.00 47.97 294 SER A N 1
ATOM 2459 C CA . SER A 1 294 ? 1.012 -1.583 -5.846 1.00 47.97 294 SER A CA 1
ATOM 2460 C C . SER A 1 294 ? 1.276 -0.699 -7.058 1.00 47.97 294 SER A C 1
ATOM 2462 O O . SER A 1 294 ? 0.859 -1.079 -8.154 1.00 47.97 294 SER A O 1
ATOM 2464 N N . PRO A 1 295 ? 1.968 0.438 -6.883 1.00 46.88 295 PRO A N 1
ATOM 2465 C CA . PRO A 1 295 ? 2.206 1.375 -7.961 1.00 46.88 295 PRO A CA 1
ATOM 2466 C C . PRO A 1 295 ? 3.111 0.681 -8.983 1.00 46.88 295 PRO A C 1
ATOM 2468 O O . PRO A 1 295 ? 3.866 -0.242 -8.644 1.00 46.88 295 PRO A O 1
ATOM 2471 N N . ARG A 1 296 ? 3.067 1.154 -10.221 1.00 49.25 296 ARG A N 1
ATOM 2472 C CA . ARG A 1 296 ? 4.034 0.745 -11.241 1.00 49.25 296 ARG A CA 1
ATOM 2473 C C . ARG A 1 296 ? 5.392 1.365 -10.915 1.00 49.25 296 ARG A C 1
ATOM 2475 O O . ARG A 1 296 ? 5.443 2.448 -10.337 1.00 49.25 296 ARG A O 1
ATOM 2482 N N . VAL A 1 297 ? 6.482 0.720 -11.313 1.00 46.25 297 VAL A N 1
ATOM 2483 C CA . VAL A 1 297 ? 7.811 1.349 -11.306 1.00 46.25 297 VAL A CA 1
ATOM 2484 C C . VAL A 1 297 ? 7.839 2.346 -12.467 1.00 46.25 297 VAL A C 1
ATOM 2486 O O . VAL A 1 297 ? 7.740 1.941 -13.618 1.00 46.25 297 VAL A O 1
ATOM 2489 N N . PHE A 1 298 ? 7.939 3.649 -12.228 1.00 39.91 298 PHE A N 1
ATOM 2490 C CA . PHE A 1 298 ? 7.997 4.637 -13.314 1.00 39.91 298 PHE A CA 1
ATOM 2491 C C . PHE A 1 298 ? 9.438 5.048 -13.584 1.00 39.91 298 PHE A C 1
ATOM 2493 O O . PHE A 1 298 ? 9.774 6.195 -13.362 1.00 39.91 298 PHE A O 1
ATOM 2500 N N . ALA A 1 299 ? 10.280 4.125 -14.034 1.00 36.59 299 ALA A N 1
ATOM 2501 C CA . ALA A 1 299 ? 11.434 4.391 -14.898 1.00 36.59 299 ALA A CA 1
ATOM 2502 C C . ALA A 1 299 ? 12.389 3.205 -14.823 1.00 36.59 299 ALA A C 1
ATOM 2504 O O . ALA A 1 299 ? 13.006 2.940 -13.795 1.00 36.59 299 ALA A O 1
ATOM 2505 N N . GLN A 1 300 ? 12.562 2.550 -15.960 1.00 35.31 300 GLN A N 1
ATOM 2506 C CA . GLN A 1 300 ? 13.833 1.953 -16.326 1.00 35.31 300 GLN A CA 1
ATOM 2507 C C . GLN A 1 300 ? 13.961 2.157 -17.834 1.00 35.31 300 GLN A C 1
ATOM 2509 O O . GLN A 1 300 ? 13.072 1.746 -18.578 1.00 35.31 300 GLN A O 1
ATOM 2514 N N . HIS A 1 301 ? 15.047 2.832 -18.220 1.00 31.98 301 HIS A N 1
ATOM 2515 C CA . HIS A 1 301 ? 15.498 3.184 -19.570 1.00 31.98 301 HIS A CA 1
ATOM 2516 C C . HIS A 1 301 ? 15.193 4.616 -20.069 1.00 31.98 301 HIS A C 1
ATOM 2518 O O . HIS A 1 301 ? 14.108 4.922 -20.558 1.00 31.98 301 HIS A O 1
ATOM 2524 N N . ILE A 1 302 ? 16.221 5.472 -20.021 1.00 30.95 302 ILE A N 1
ATOM 2525 C CA . ILE A 1 302 ? 16.476 6.504 -21.036 1.00 30.95 302 ILE A CA 1
ATOM 2526 C C . ILE A 1 302 ? 17.783 6.084 -21.705 1.00 30.95 302 ILE A C 1
ATOM 2528 O O . ILE A 1 302 ? 18.759 5.792 -21.013 1.00 30.95 302 ILE A O 1
ATOM 2532 N N . ASP A 1 303 ? 17.766 6.018 -23.032 1.00 31.14 303 ASP A N 1
ATOM 2533 C CA . ASP A 1 303 ? 18.925 5.729 -23.871 1.00 31.14 303 ASP A CA 1
ATOM 2534 C C . ASP A 1 303 ? 20.201 6.443 -23.397 1.00 31.14 303 ASP A C 1
ATOM 2536 O O . ASP A 1 303 ? 20.201 7.634 -23.087 1.00 31.14 303 ASP A O 1
ATOM 2540 N N . ASN A 1 304 ? 21.308 5.700 -23.420 1.00 34.53 304 ASN A N 1
ATOM 2541 C CA . ASN A 1 304 ? 22.683 6.193 -23.470 1.00 34.53 304 ASN A CA 1
ATOM 2542 C C . ASN A 1 304 ? 23.061 7.308 -22.461 1.00 34.53 304 ASN A C 1
ATOM 2544 O O . ASN A 1 304 ? 23.124 8.499 -22.772 1.00 34.53 304 ASN A O 1
ATOM 2548 N N . ARG A 1 305 ? 23.514 6.861 -21.278 1.00 34.12 305 ARG A N 1
ATOM 2549 C CA . ARG A 1 305 ? 24.422 7.571 -20.342 1.00 34.12 305 ARG A CA 1
ATOM 2550 C C . ARG A 1 305 ? 23.862 8.715 -19.484 1.00 34.12 305 ARG A C 1
ATOM 2552 O O . ARG A 1 305 ? 24.654 9.401 -18.843 1.00 34.12 305 ARG A O 1
ATOM 2559 N N . HIS A 1 306 ? 22.548 8.869 -19.348 1.00 35.34 306 HIS A N 1
ATOM 2560 C CA . HIS A 1 306 ? 21.965 9.816 -18.386 1.00 35.34 306 HIS A CA 1
ATOM 2561 C C . HIS A 1 306 ? 20.925 9.111 -17.511 1.00 35.34 306 HIS A C 1
ATOM 2563 O O . HIS A 1 306 ? 19.768 8.949 -17.886 1.00 35.34 306 HIS A O 1
ATOM 2569 N N . HIS A 1 307 ? 21.358 8.639 -16.340 1.00 36.88 307 HIS A N 1
ATOM 2570 C CA . HIS A 1 307 ? 20.497 7.918 -15.406 1.00 36.88 307 HIS A CA 1
ATOM 2571 C C . HIS A 1 307 ? 19.485 8.880 -14.769 1.00 36.88 307 HIS A C 1
ATOM 2573 O O . HIS A 1 307 ? 19.853 9.715 -13.945 1.00 36.88 307 HIS A O 1
ATOM 2579 N N . ILE A 1 308 ? 18.204 8.736 -15.112 1.00 35.31 308 ILE A N 1
ATOM 2580 C CA . ILE A 1 308 ? 17.097 9.228 -14.287 1.00 35.31 308 ILE A CA 1
ATOM 2581 C C . ILE A 1 308 ? 16.483 8.007 -13.604 1.00 35.31 308 ILE A C 1
ATOM 2583 O O . ILE A 1 308 ? 15.802 7.204 -14.239 1.00 35.31 308 ILE A O 1
ATOM 2587 N N . ILE A 1 309 ? 16.743 7.856 -12.305 1.00 33.94 309 ILE A N 1
ATOM 2588 C CA . ILE A 1 309 ? 16.066 6.863 -11.469 1.00 33.94 309 ILE A CA 1
ATOM 2589 C C . ILE A 1 309 ? 14.832 7.541 -10.878 1.00 33.94 309 ILE A C 1
ATOM 2591 O O . ILE A 1 309 ? 14.941 8.359 -9.967 1.00 33.94 309 ILE A O 1
ATOM 2595 N N . VAL A 1 310 ? 13.652 7.178 -11.372 1.00 37.16 310 VAL A N 1
ATOM 2596 C CA . VAL A 1 310 ? 12.386 7.417 -10.673 1.00 37.16 310 VAL A CA 1
ATOM 2597 C C . VAL A 1 310 ? 11.917 6.061 -10.150 1.00 37.16 310 VAL A C 1
ATOM 2599 O O . VAL A 1 310 ? 11.343 5.235 -10.856 1.00 37.16 310 VAL A O 1
ATOM 2602 N N . ALA A 1 311 ? 12.255 5.787 -8.893 1.00 31.34 311 ALA A N 1
ATOM 2603 C CA . ALA A 1 311 ? 11.881 4.547 -8.231 1.00 31.34 311 ALA A CA 1
ATOM 2604 C C . ALA A 1 311 ? 10.469 4.661 -7.645 1.00 31.34 311 ALA A C 1
ATOM 2606 O O . ALA A 1 311 ? 10.178 5.615 -6.925 1.00 31.34 311 ALA A O 1
ATOM 2607 N N . PHE A 1 312 ? 9.626 3.644 -7.854 1.00 40.91 312 PHE A N 1
ATOM 2608 C CA . PHE A 1 312 ? 8.415 3.477 -7.051 1.00 40.91 312 PHE A CA 1
ATOM 2609 C C . PHE A 1 312 ? 8.250 2.06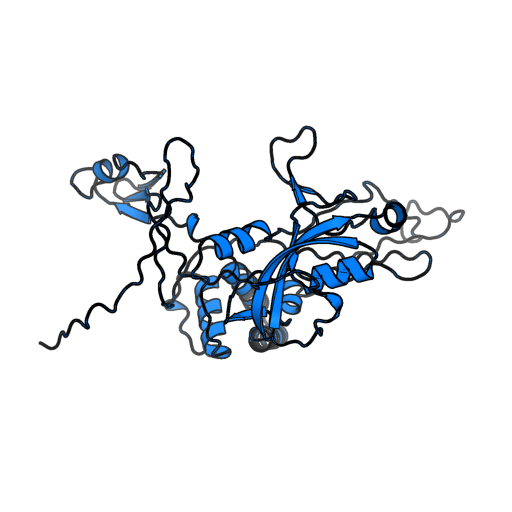5 -6.521 1.00 40.91 312 PHE A C 1
ATOM 2611 O O . PHE A 1 312 ? 8.215 1.087 -7.260 1.00 40.91 312 PHE A O 1
ATOM 2618 N N . VAL A 1 313 ? 8.042 2.010 -5.213 1.00 33.41 313 VAL A N 1
ATOM 2619 C CA . VAL A 1 313 ? 7.469 0.896 -4.465 1.00 33.41 313 VAL A CA 1
ATOM 2620 C C . VAL A 1 313 ? 6.642 1.562 -3.358 1.00 33.41 313 VAL A C 1
ATOM 2622 O O . VAL A 1 313 ? 7.177 2.423 -2.658 1.00 33.41 313 VAL A O 1
ATOM 2625 N N . LEU A 1 314 ? 5.343 1.253 -3.221 1.00 35.69 314 LEU A N 1
ATOM 2626 C CA . LEU A 1 314 ? 4.486 1.974 -2.259 1.00 35.69 314 LEU A CA 1
ATOM 2627 C C . LEU A 1 314 ? 4.770 1.565 -0.812 1.00 35.69 314 LEU A C 1
ATOM 2629 O O . LEU A 1 314 ? 4.829 0.384 -0.474 1.00 35.69 314 LEU A O 1
ATOM 2633 N N . SER A 1 315 ? 4.895 2.586 0.039 1.00 36.22 315 SER A N 1
ATOM 2634 C CA . SER A 1 315 ? 5.154 2.538 1.479 1.00 36.22 315 SER A CA 1
ATOM 2635 C C . SER A 1 315 ? 3.933 2.813 2.338 1.00 36.22 315 SER A C 1
ATOM 2637 O O . SER A 1 315 ? 2.956 3.422 1.933 1.00 36.22 315 SER A O 1
ATOM 2639 N N . ARG A 1 316 ? 4.041 2.367 3.590 1.00 26.61 316 ARG A N 1
ATOM 2640 C CA . ARG A 1 316 ? 3.075 2.554 4.669 1.00 26.61 316 ARG A CA 1
ATOM 2641 C C . ARG A 1 316 ? 3.289 3.911 5.349 1.00 26.61 316 ARG A C 1
ATOM 2643 O O . ARG A 1 316 ? 4.404 4.192 5.782 1.00 26.61 316 ARG A O 1
ATOM 2650 N N . VAL A 1 317 ? 2.213 4.660 5.575 1.00 24.98 317 VAL A N 1
ATOM 2651 C CA . VAL A 1 317 ? 2.112 5.662 6.652 1.00 24.98 317 VAL A CA 1
ATOM 2652 C C . VAL A 1 317 ? 1.100 5.132 7.668 1.00 24.98 317 VAL A C 1
ATOM 2654 O O . VAL A 1 317 ? 0.082 4.556 7.293 1.00 24.98 317 VAL A O 1
ATOM 2657 N N . ARG A 1 318 ? 1.422 5.228 8.962 1.00 24.16 318 ARG A N 1
ATOM 2658 C CA . ARG A 1 318 ? 0.610 4.691 10.061 1.00 24.16 318 ARG A CA 1
ATOM 2659 C C . ARG A 1 318 ? -0.093 5.851 10.766 1.00 24.16 318 ARG A C 1
ATOM 2661 O O . ARG A 1 318 ? 0.583 6.659 11.388 1.00 24.16 318 ARG A O 1
ATOM 2668 N N . THR A 1 319 ? -1.420 5.887 10.714 1.00 26.39 319 THR A N 1
ATOM 2669 C CA . THR A 1 319 ? -2.279 6.722 11.571 1.00 26.39 319 THR A CA 1
ATOM 2670 C C . THR A 1 319 ? -3.577 5.957 11.874 1.00 26.39 319 THR A C 1
ATOM 2672 O O . THR A 1 319 ? -4.107 5.255 11.017 1.00 26.39 319 THR A O 1
ATOM 2675 N N . HIS A 1 320 ? -4.009 6.003 13.139 1.00 28.78 320 HIS A N 1
ATOM 2676 C CA . HIS A 1 320 ? -4.966 5.094 13.798 1.00 28.78 320 HIS A CA 1
ATOM 2677 C C . HIS A 1 320 ? -6.408 5.607 13.823 1.00 28.78 320 HIS A C 1
ATOM 2679 O O . HIS A 1 320 ? -6.523 6.721 14.280 1.00 28.78 320 HIS A O 1
ATOM 2685 N N . LEU A 1 321 ? -7.417 4.736 13.581 1.00 34.47 321 LEU A N 1
ATOM 2686 C CA . LEU A 1 321 ? -8.822 4.672 14.096 1.00 34.47 321 LEU A CA 1
ATOM 2687 C C . LEU A 1 321 ? -10.047 5.263 13.346 1.00 34.47 321 LEU A C 1
ATOM 2689 O O . LEU A 1 321 ? -9.930 6.105 12.466 1.00 34.47 321 LEU A O 1
ATOM 2693 N N . ASN A 1 322 ? -11.194 4.610 13.601 1.00 32.78 322 ASN A N 1
ATOM 2694 C CA . ASN A 1 322 ? -12.356 4.305 12.737 1.00 32.78 322 ASN A CA 1
ATOM 2695 C C . ASN A 1 322 ? -13.596 5.188 12.960 1.00 32.78 322 ASN A C 1
ATOM 2697 O O . ASN A 1 322 ? -13.738 5.730 14.047 1.00 32.78 322 ASN A O 1
ATOM 2701 N N . ASP A 1 323 ? -14.532 5.184 11.997 1.00 32.03 323 ASP A N 1
ATOM 2702 C CA . ASP A 1 323 ? -15.844 4.506 12.115 1.00 32.03 323 ASP A CA 1
ATOM 2703 C C . ASP A 1 323 ? -16.451 4.232 10.715 1.00 32.03 323 ASP A C 1
ATOM 2705 O O . ASP A 1 323 ? -15.716 4.298 9.736 1.00 32.03 323 ASP A O 1
ATOM 2709 N N . ILE A 1 324 ? -17.705 3.769 10.647 1.00 34.66 324 ILE A N 1
ATOM 2710 C CA . ILE A 1 324 ? -18.568 3.364 9.507 1.00 34.66 324 ILE A CA 1
ATOM 2711 C C . ILE A 1 324 ? -18.939 1.878 9.519 1.00 34.66 324 ILE A C 1
ATOM 2713 O O . ILE A 1 324 ? -18.079 0.988 9.495 1.00 34.66 324 ILE A O 1
ATOM 2717 N N . GLY A 1 325 ? -20.262 1.666 9.494 1.00 35.75 325 GLY A N 1
ATOM 2718 C CA . GLY A 1 325 ? -20.953 0.401 9.291 1.00 35.75 325 GLY A CA 1
ATOM 2719 C C . GLY A 1 325 ? -20.907 -0.037 7.831 1.00 35.75 325 GLY A C 1
ATOM 2720 O O . GLY A 1 325 ? -21.589 0.517 6.974 1.00 35.75 325 GLY A O 1
ATOM 2721 N N . LEU A 1 326 ? -20.085 -1.048 7.581 1.00 34.34 326 LEU A N 1
ATOM 2722 C CA . LEU A 1 326 ? -20.110 -1.878 6.382 1.00 34.34 326 LEU A CA 1
ATOM 2723 C C . LEU A 1 326 ? -20.797 -3.211 6.729 1.00 34.34 326 LEU A C 1
ATOM 2725 O O . LEU A 1 326 ? -20.839 -3.567 7.914 1.00 34.34 326 LEU A O 1
ATOM 2729 N N . PRO A 1 327 ? -21.322 -3.954 5.738 1.00 36.19 327 PRO A N 1
ATOM 2730 C CA . PRO A 1 327 ? -21.798 -5.321 5.949 1.00 36.19 327 PRO A CA 1
ATOM 2731 C C . PRO A 1 327 ? -20.736 -6.150 6.686 1.00 36.19 327 PRO A C 1
ATOM 2733 O O . PRO A 1 327 ? -19.550 -6.080 6.372 1.00 36.19 327 PRO A O 1
ATOM 2736 N N . GLN A 1 328 ? -21.142 -6.873 7.730 1.00 36.75 328 GLN A N 1
ATOM 2737 C CA . GLN A 1 328 ? -20.215 -7.480 8.689 1.00 36.75 328 GLN A CA 1
ATOM 2738 C C . GLN A 1 328 ? -20.045 -8.979 8.434 1.00 36.75 328 GLN A C 1
ATOM 2740 O O . GLN A 1 328 ? -21.027 -9.713 8.377 1.00 36.75 328 GLN A O 1
ATOM 2745 N N . VAL A 1 329 ? -18.797 -9.453 8.376 1.00 39.19 329 VAL A N 1
ATOM 2746 C CA . VAL A 1 329 ? -18.472 -10.887 8.396 1.00 39.19 329 VAL A CA 1
ATOM 2747 C C . VAL A 1 329 ? -17.561 -11.170 9.589 1.00 39.19 329 VAL A C 1
ATOM 2749 O O . VAL A 1 329 ? -16.487 -10.578 9.730 1.00 39.19 329 VAL A O 1
ATOM 2752 N N . VAL A 1 330 ? -17.998 -12.060 10.485 1.00 39.09 330 VAL A N 1
ATOM 2753 C CA . VAL A 1 330 ? -17.186 -12.534 11.614 1.00 39.09 330 VAL A CA 1
ATOM 2754 C C . VAL A 1 330 ? -16.392 -13.751 11.149 1.00 39.09 330 VAL A C 1
ATOM 2756 O O . VAL A 1 330 ? -16.966 -14.803 10.874 1.00 39.09 330 VAL A O 1
ATOM 2759 N N . ILE A 1 331 ? -15.067 -13.624 11.096 1.00 42.53 331 ILE A N 1
ATOM 2760 C CA . ILE A 1 331 ? -14.164 -14.759 10.887 1.00 42.53 331 ILE A CA 1
ATOM 2761 C C . ILE A 1 331 ? -13.458 -15.029 12.213 1.00 42.53 331 ILE A C 1
ATOM 2763 O O . ILE A 1 331 ? -12.610 -14.249 12.648 1.00 42.53 331 ILE A O 1
ATOM 2767 N N . ILE A 1 332 ? -13.811 -16.132 12.875 1.00 37.03 332 ILE A N 1
ATOM 2768 C CA . ILE A 1 332 ? -13.192 -16.506 14.149 1.00 37.03 332 ILE A CA 1
ATOM 2769 C C . ILE A 1 332 ? -11.846 -17.163 13.853 1.00 37.03 332 ILE A C 1
ATOM 2771 O O . ILE A 1 332 ? -11.781 -18.273 13.328 1.00 37.03 332 ILE A O 1
ATOM 2775 N N . ALA A 1 333 ? -10.764 -16.475 14.204 1.00 39.09 333 ALA A N 1
ATOM 2776 C CA . ALA A 1 333 ? -9.420 -17.025 14.146 1.00 39.09 333 ALA A CA 1
ATOM 2777 C C . ALA A 1 333 ? -8.917 -17.249 15.578 1.00 39.09 333 ALA A C 1
ATOM 2779 O O . ALA A 1 333 ? -8.773 -16.295 16.342 1.00 39.09 333 ALA A O 1
ATOM 2780 N N . HIS A 1 334 ? -8.670 -18.505 15.961 1.00 38.88 334 HIS A N 1
ATOM 2781 C CA . HIS A 1 334 ? -8.221 -18.829 17.315 1.00 38.88 334 HIS A CA 1
ATOM 2782 C C . HIS A 1 334 ? -6.810 -18.278 17.565 1.00 38.88 334 HIS A C 1
ATOM 2784 O O . HIS A 1 334 ? -5.835 -18.680 16.920 1.00 38.88 334 HIS A O 1
ATOM 2790 N N . TYR A 1 335 ? -6.717 -17.343 18.511 1.00 38.00 335 TYR A N 1
ATOM 2791 C CA . TYR A 1 335 ? -5.466 -16.764 18.979 1.00 38.00 335 TYR A CA 1
ATOM 2792 C C . TYR A 1 335 ? -4.833 -17.667 20.044 1.00 38.00 335 TYR A C 1
ATOM 2794 O O . TYR A 1 335 ? -5.371 -17.817 21.141 1.00 38.00 335 TYR A O 1
ATOM 2802 N N . ASP A 1 336 ? -3.675 -18.251 19.731 1.00 42.56 336 ASP A N 1
ATOM 2803 C CA . ASP A 1 336 ? -2.884 -19.007 20.699 1.00 42.56 336 ASP A CA 1
ATOM 2804 C C . ASP A 1 336 ? -1.970 -18.051 21.486 1.00 42.56 336 ASP A C 1
ATOM 2806 O O . ASP A 1 336 ? -1.014 -17.460 20.962 1.00 42.56 336 ASP A O 1
ATOM 2810 N N . SER A 1 337 ? -2.280 -17.899 22.774 1.00 34.22 337 SER A N 1
ATOM 2811 C CA . SER A 1 337 ? -1.563 -17.027 23.703 1.00 34.22 337 SER A CA 1
ATOM 2812 C C . SER A 1 337 ? -0.120 -17.470 23.962 1.00 34.22 337 SER A C 1
ATOM 2814 O O . SER A 1 337 ? 0.714 -16.619 24.280 1.00 34.22 337 SER A O 1
ATOM 2816 N N . THR A 1 338 ? 0.205 -18.751 23.764 1.00 33.72 338 THR A N 1
ATOM 2817 C CA . THR A 1 338 ? 1.546 -19.300 24.010 1.00 33.72 338 THR A CA 1
ATOM 2818 C C . THR A 1 338 ? 2.491 -19.098 22.829 1.00 33.72 338 THR A C 1
ATOM 2820 O O . THR A 1 338 ? 3.647 -18.717 23.018 1.00 33.72 338 THR A O 1
ATOM 2823 N N . THR A 1 339 ? 2.010 -19.267 21.595 1.00 42.56 339 THR A N 1
ATOM 2824 C CA . THR A 1 339 ? 2.858 -19.188 20.390 1.00 42.56 339 THR A CA 1
ATOM 2825 C C . THR A 1 339 ? 2.839 -17.826 19.697 1.00 42.56 339 THR A C 1
ATOM 2827 O O . THR A 1 339 ? 3.647 -17.593 18.792 1.00 42.56 339 THR A O 1
ATOM 2830 N N . ARG A 1 340 ? 1.951 -16.906 20.112 1.00 41.50 340 ARG A N 1
ATOM 2831 C CA . ARG A 1 340 ? 1.695 -15.616 19.435 1.00 41.50 340 ARG A CA 1
A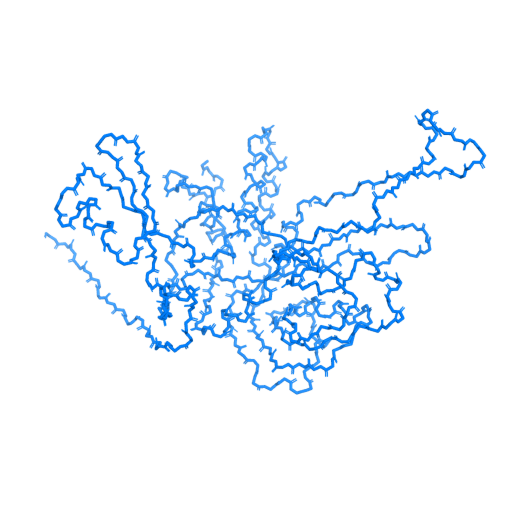TOM 2832 C C . ARG A 1 340 ? 1.392 -15.796 17.937 1.00 41.50 340 ARG A C 1
ATOM 2834 O O . ARG A 1 340 ? 1.743 -14.940 17.122 1.00 41.50 340 ARG A O 1
ATOM 2841 N N . LYS A 1 341 ? 0.787 -16.926 17.565 1.00 33.66 341 LYS A N 1
ATOM 2842 C CA . LYS A 1 341 ? 0.374 -17.264 16.198 1.00 33.66 341 LYS A CA 1
ATOM 2843 C C . LYS A 1 341 ? -1.122 -17.572 16.181 1.00 33.66 341 LYS A C 1
ATOM 2845 O O . LYS A 1 341 ? -1.701 -17.964 17.187 1.00 33.66 341 LYS A O 1
ATOM 2850 N N . ILE A 1 342 ? -1.739 -17.363 15.025 1.00 42.03 342 ILE A N 1
ATOM 2851 C CA . ILE A 1 342 ? -3.159 -17.633 14.790 1.00 42.03 342 ILE A CA 1
ATOM 2852 C C . ILE A 1 342 ? -3.256 -18.912 13.951 1.00 42.03 342 ILE A C 1
ATOM 2854 O O . ILE A 1 342 ? -2.546 -19.041 12.952 1.00 42.03 342 ILE A O 1
ATOM 2858 N N . SER A 1 343 ? -4.095 -19.855 14.382 1.00 39.88 343 SER A N 1
ATOM 2859 C CA . SER A 1 343 ? -4.357 -21.133 13.702 1.00 39.88 343 SER A CA 1
ATOM 2860 C C . SER A 1 343 ? -5.545 -21.003 12.741 1.00 39.88 343 SER A C 1
ATOM 2862 O O . SER A 1 343 ? -6.536 -20.358 13.073 1.00 39.88 343 SER A O 1
ATOM 2864 N N . SER A 1 344 ? -5.456 -21.618 11.557 1.00 37.78 344 SER A N 1
ATOM 2865 C CA . SER A 1 344 ? -6.411 -21.484 10.441 1.00 37.78 344 SER A CA 1
ATOM 2866 C C . SER A 1 344 ? -7.685 -22.334 10.554 1.00 37.78 344 SER A C 1
ATOM 2868 O O . SER A 1 344 ? -8.459 -22.403 9.605 1.00 37.78 344 SER A O 1
ATOM 2870 N N . ARG A 1 345 ? -7.943 -22.993 11.689 1.00 39.09 345 ARG A N 1
ATOM 2871 C CA . ARG A 1 345 ? -9.198 -23.739 11.881 1.00 39.09 345 ARG A CA 1
ATOM 2872 C C . ARG A 1 345 ? -10.290 -22.787 12.382 1.00 39.09 345 ARG A C 1
ATOM 2874 O O . ARG A 1 345 ? -10.391 -22.580 13.586 1.00 39.09 345 ARG A O 1
ATOM 2881 N N . GLY A 1 346 ? -11.065 -22.191 11.474 1.00 40.06 346 GLY A N 1
ATOM 2882 C CA . GLY A 1 346 ? -12.176 -21.283 11.796 1.00 40.06 346 GLY A CA 1
ATOM 2883 C C . GLY A 1 346 ? -13.493 -21.695 11.132 1.00 40.06 346 GLY A C 1
ATOM 2884 O O . GLY A 1 346 ? -13.494 -22.158 9.995 1.00 40.06 346 GLY A O 1
ATOM 2885 N N . LEU A 1 347 ? -14.604 -21.531 11.858 1.00 36.53 347 LEU A N 1
ATOM 2886 C CA . LEU A 1 347 ? -15.981 -21.691 11.375 1.00 36.53 347 LEU A CA 1
ATOM 2887 C C . LEU A 1 347 ? -16.518 -20.321 10.920 1.00 36.53 347 LEU A C 1
ATOM 2889 O O . LEU A 1 347 ? -16.336 -19.329 11.628 1.00 36.53 347 LEU A O 1
ATOM 2893 N N . MET A 1 348 ? -17.198 -20.270 9.774 1.00 35.28 348 MET A N 1
ATOM 2894 C CA . MET A 1 348 ? -17.834 -19.060 9.240 1.00 35.28 348 MET A CA 1
ATOM 2895 C C . MET A 1 348 ? -19.263 -18.940 9.785 1.00 35.28 348 MET A C 1
ATOM 2897 O O . MET A 1 348 ? -20.010 -19.919 9.764 1.00 35.28 348 MET A O 1
ATOM 2901 N N . LYS A 1 349 ? -19.658 -17.757 10.267 1.00 36.22 349 LYS A N 1
ATOM 2902 C CA . LYS A 1 349 ? -21.064 -17.446 10.563 1.00 36.22 349 LYS A CA 1
ATOM 2903 C C . LYS A 1 349 ? -21.456 -16.126 9.892 1.00 36.22 349 LYS A C 1
ATOM 2905 O O . LYS A 1 349 ? -20.860 -15.101 10.229 1.00 36.22 349 LYS A O 1
ATOM 2910 N N . PRO A 1 350 ? -22.434 -16.123 8.972 1.00 29.02 350 PRO A N 1
ATOM 2911 C CA . PRO A 1 350 ? -23.136 -14.896 8.628 1.00 29.02 350 PRO A CA 1
ATOM 2912 C C . PRO A 1 350 ? -23.931 -14.417 9.852 1.00 29.02 350 PRO A C 1
ATOM 2914 O O . PRO A 1 350 ? -24.448 -15.227 10.624 1.00 29.02 350 PRO A O 1
ATOM 2917 N N . LEU A 1 351 ? -23.979 -13.104 10.063 1.00 36.47 351 LEU A N 1
ATOM 2918 C CA . LEU A 1 351 ? -24.936 -12.499 10.985 1.00 36.47 351 LEU A CA 1
ATOM 2919 C C . LEU A 1 351 ? -26.262 -12.377 10.229 1.00 36.47 351 LEU A C 1
ATOM 2921 O O . LEU A 1 351 ? -26.383 -11.508 9.370 1.00 36.47 351 LEU A O 1
ATOM 2925 N N . ASP A 1 352 ? -27.220 -13.257 10.530 1.00 30.53 352 ASP A N 1
ATOM 2926 C CA . ASP A 1 352 ? -28.627 -12.990 10.222 1.00 30.53 352 ASP A CA 1
ATOM 2927 C C . ASP A 1 352 ? -29.067 -11.741 10.996 1.00 30.53 352 ASP A C 1
ATOM 2929 O O . ASP A 1 352 ? -28.696 -11.545 12.160 1.00 30.53 352 ASP A O 1
ATOM 2933 N N . GLU A 1 353 ? -29.829 -10.885 10.318 1.00 34.56 353 GLU A N 1
ATOM 2934 C CA . GLU A 1 353 ? -30.373 -9.635 10.841 1.00 34.56 353 GLU A CA 1
ATOM 2935 C C . GLU A 1 353 ? -31.080 -9.867 12.187 1.00 34.56 353 GLU A C 1
ATOM 2937 O O . GLU A 1 353 ? -32.067 -10.596 12.276 1.00 34.56 353 GLU A O 1
ATOM 2942 N N . SER A 1 354 ? -30.582 -9.241 13.259 1.00 26.11 354 SER A N 1
ATOM 2943 C CA . SER A 1 354 ? -31.290 -9.199 14.543 1.00 26.11 354 SER A CA 1
ATOM 2944 C C . SER A 1 354 ? -32.123 -7.915 14.649 1.00 26.11 354 SER A C 1
ATOM 2946 O O . SER A 1 354 ? -31.667 -6.863 14.193 1.00 26.11 354 SER A O 1
ATOM 2948 N N . PRO A 1 355 ? -33.313 -7.983 15.265 1.00 26.00 355 PRO A N 1
ATOM 2949 C CA . PRO A 1 355 ? -34.448 -7.122 14.966 1.00 26.00 355 PRO A CA 1
ATOM 2950 C C . PRO A 1 355 ? -34.316 -5.714 15.551 1.00 26.00 355 PRO A C 1
ATOM 2952 O O . PRO A 1 355 ? -33.741 -5.506 16.620 1.00 26.00 355 PRO A O 1
ATOM 2955 N N . LEU A 1 356 ? -34.920 -4.764 14.837 1.00 26.19 356 LEU A N 1
ATOM 2956 C CA . LEU A 1 356 ? -35.213 -3.408 15.289 1.00 26.19 356 LEU A CA 1
ATOM 2957 C C . LEU A 1 356 ? -35.822 -3.435 16.701 1.00 26.19 356 LEU A C 1
ATOM 2959 O O . LEU A 1 356 ? -36.909 -3.968 16.915 1.00 26.19 356 LEU A O 1
ATOM 2963 N N . LEU A 1 357 ? -35.110 -2.847 17.661 1.00 26.92 357 LEU A N 1
ATOM 2964 C CA . LEU A 1 357 ? -35.680 -2.443 18.939 1.00 26.92 357 LEU A CA 1
ATOM 2965 C C . LEU A 1 357 ? -36.526 -1.190 18.692 1.00 26.92 357 LEU A C 1
ATOM 2967 O O . LEU A 1 357 ? -35.997 -0.084 18.593 1.00 26.92 357 LEU A O 1
ATOM 2971 N N . ASP A 1 358 ? -37.837 -1.394 18.583 1.00 27.86 358 ASP A N 1
ATOM 2972 C CA . ASP A 1 358 ? -38.849 -0.362 18.785 1.00 27.86 358 ASP A CA 1
ATOM 2973 C C . ASP A 1 358 ? -38.701 0.228 20.194 1.00 27.86 358 ASP A C 1
ATOM 2975 O O . ASP A 1 358 ? -38.895 -0.461 21.198 1.00 27.86 358 ASP A O 1
ATOM 2979 N N . THR A 1 359 ? -38.410 1.524 20.281 1.00 27.89 359 THR A N 1
ATOM 2980 C CA . THR A 1 359 ? -38.626 2.316 21.498 1.00 27.89 359 THR A CA 1
ATOM 2981 C C . THR A 1 359 ? -39.386 3.596 21.164 1.00 27.89 359 THR A C 1
ATOM 2983 O O . THR A 1 359 ? -38.857 4.704 21.170 1.00 27.89 359 THR A O 1
ATOM 2986 N N . HIS A 1 360 ? -40.689 3.438 20.925 1.00 30.73 360 HIS A N 1
ATOM 2987 C CA . HIS A 1 360 ? -41.676 4.475 21.213 1.00 30.73 360 HIS A CA 1
ATOM 2988 C C . HIS A 1 360 ? -42.531 4.042 22.409 1.00 30.73 360 HIS A C 1
ATOM 2990 O O . HIS A 1 360 ? -43.530 3.347 22.230 1.00 30.73 360 HIS A O 1
ATOM 2996 N N . ARG A 1 361 ? -42.129 4.490 23.605 1.00 30.59 361 ARG A N 1
ATOM 2997 C CA . ARG A 1 361 ? -42.932 5.084 24.698 1.00 30.59 361 ARG A CA 1
ATOM 2998 C C . ARG A 1 361 ? -42.263 4.899 26.050 1.00 30.59 361 ARG A C 1
ATOM 3000 O O . ARG A 1 361 ? -41.859 3.760 26.359 1.00 30.59 361 ARG A O 1
#